Protein AF-A0AAV9CDK1-F1 (afdb_monomer_lite)

Radius of gyration: 57.28 Å; chains: 1; bounding box: 111×28×156 Å

Organism: Acorus calamus (NCBI:txid4465)

Foldseek 3Di:
DDDPCPVVPPDDDDDDDDPPDDPDDPPCPPPCPCVVVVVVVVVVVVVVVVVVVVVVVVVVVVVVVVVVVVVVVVVVVVVVVVVVVVVVVVVVVVVVVVVVVVVVVVVVVVVVLVVLQPEDEDAPVCQVVVCVVPVDQDVNRDHDHDYCVVDPPNDCVVDVVVVVVPPVVVVCVVVVVVVVVVVVVVVVVVD

pLDDT: mean 72.44, std 18.75, range [37.66, 97.88]

InterPro domains:
  IPR029993 Plant galacturonosyltransferase GAUT [PTHR32116] (120-185)

Sequence (191 aa):
MEDPLRFLLSVPPLTMSDPLLRPCSLLAVRSDSNRPRLYLIHRQINDHINLTTSYPSFAHRLKLNHSKHVKEWIRIRKQLVSEAKESFDNQLKIQKLKDTIFFVNEQLTKAKRSSAFSSLIADKINLGAMQVMFRKDYNGVHIEVMAVEDYTFLNSSYVPVLRQLKSAKLLEFYFQNKMENATKDTMHMVS

Structure (mmCIF, N/CA/C/O backbone):
data_AF-A0AAV9CDK1-F1
#
_entry.id   AF-A0AAV9CDK1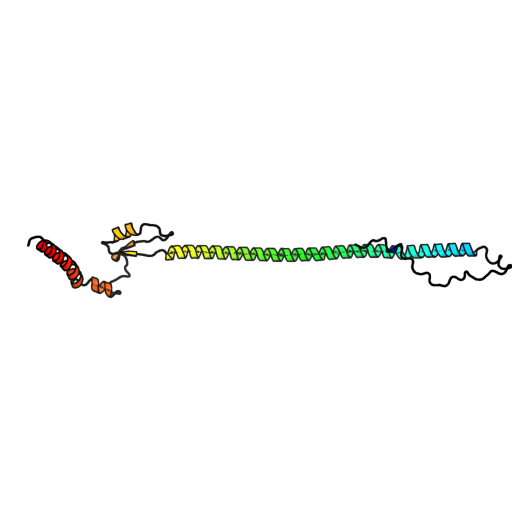-F1
#
loop_
_atom_site.group_PDB
_atom_site.id
_atom_site.type_symbol
_atom_site.label_atom_id
_atom_site.label_alt_id
_atom_site.label_comp_id
_atom_site.label_asym_id
_atom_site.label_entity_id
_atom_site.label_seq_id
_atom_site.pdbx_PDB_ins_code
_atom_site.Cartn_x
_atom_site.Cartn_y
_atom_site.Cartn_z
_atom_site.occupancy
_atom_site.B_iso_or_equiv
_atom_site.auth_seq_id
_atom_site.auth_comp_id
_atom_site.auth_asym_id
_atom_site.auth_atom_id
_atom_site.pdbx_PDB_model_num
ATOM 1 N N . MET A 1 1 ? 31.835 4.170 -14.363 1.00 42.56 1 MET A N 1
ATOM 2 C CA . MET A 1 1 ? 31.489 5.063 -15.491 1.00 42.56 1 MET A CA 1
ATOM 3 C C . MET A 1 1 ? 32.721 5.009 -16.365 1.00 42.56 1 MET A C 1
ATOM 5 O O . MET A 1 1 ? 33.684 5.695 -16.076 1.00 42.56 1 MET A O 1
ATOM 9 N N . GLU A 1 2 ? 32.770 4.033 -17.268 1.00 37.66 2 GLU A N 1
ATOM 10 C CA . GLU A 1 2 ? 34.008 3.701 -17.980 1.00 37.66 2 GLU A CA 1
ATOM 11 C C . GLU A 1 2 ? 34.165 4.602 -19.204 1.00 37.66 2 GLU A C 1
ATOM 13 O O . GLU A 1 2 ? 33.230 4.738 -20.000 1.00 37.66 2 GLU A O 1
ATOM 18 N N . ASP A 1 3 ? 35.339 5.220 -19.325 1.00 47.22 3 ASP A N 1
ATOM 19 C CA . ASP A 1 3 ? 35.680 6.168 -20.379 1.00 47.22 3 ASP A CA 1
ATOM 20 C C . ASP A 1 3 ? 35.528 5.548 -21.782 1.00 47.22 3 ASP A C 1
ATOM 22 O O . ASP A 1 3 ? 36.192 4.555 -22.102 1.00 47.22 3 ASP A O 1
ATOM 26 N N . PRO A 1 4 ? 34.738 6.158 -22.686 1.00 54.22 4 PRO A N 1
ATOM 27 C CA . PRO A 1 4 ? 34.549 5.659 -24.050 1.00 54.22 4 PRO A CA 1
ATOM 28 C C . PRO A 1 4 ? 35.803 5.794 -24.934 1.00 54.22 4 PRO A C 1
ATOM 30 O O . PRO A 1 4 ? 35.816 5.288 -26.055 1.00 54.22 4 PRO A O 1
ATOM 33 N N . LEU A 1 5 ? 36.860 6.451 -24.443 1.00 50.62 5 LEU A N 1
ATOM 34 C CA . LEU A 1 5 ? 38.085 6.741 -25.193 1.00 50.62 5 LEU A CA 1
ATOM 35 C C . LEU A 1 5 ? 39.230 5.746 -24.947 1.00 50.62 5 LEU A C 1
ATOM 37 O O . LEU A 1 5 ? 40.212 5.767 -25.687 1.00 50.62 5 LEU A O 1
ATOM 41 N N . ARG A 1 6 ? 39.117 4.818 -23.983 1.00 48.03 6 ARG A N 1
ATOM 42 C CA . ARG A 1 6 ? 40.191 3.835 -23.723 1.00 48.03 6 ARG A CA 1
ATOM 43 C C . ARG A 1 6 ? 40.354 2.763 -24.805 1.00 48.0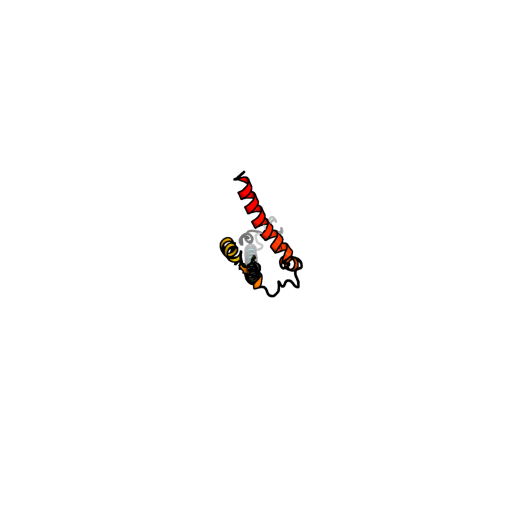3 6 ARG A C 1
ATOM 45 O O . ARG A 1 6 ? 41.423 2.167 -24.900 1.00 48.03 6 ARG A O 1
ATOM 52 N N . PHE A 1 7 ? 39.349 2.546 -25.652 1.00 47.94 7 PHE A N 1
ATOM 53 C CA . PHE A 1 7 ? 39.433 1.576 -26.753 1.00 47.94 7 PHE A CA 1
ATOM 54 C C . PHE A 1 7 ? 40.122 2.116 -28.012 1.00 47.94 7 PHE A C 1
ATOM 56 O O . PHE A 1 7 ? 40.431 1.333 -28.903 1.00 47.94 7 PHE A O 1
ATOM 63 N N . LEU A 1 8 ? 40.405 3.420 -28.086 1.00 44.69 8 LEU A N 1
ATOM 64 C CA . LEU A 1 8 ? 41.100 4.020 -29.232 1.00 44.69 8 LEU A CA 1
ATOM 65 C C . LEU A 1 8 ? 42.635 3.974 -29.117 1.00 44.69 8 LEU A C 1
ATOM 67 O O . LEU A 1 8 ? 43.317 4.380 -30.050 1.00 44.69 8 LEU A O 1
ATOM 71 N N . LEU A 1 9 ? 43.186 3.467 -28.006 1.00 45.38 9 LEU A N 1
ATOM 72 C CA . LEU A 1 9 ? 44.638 3.386 -27.772 1.00 45.38 9 LEU A CA 1
ATOM 73 C C . LEU A 1 9 ? 45.154 1.969 -27.473 1.00 45.38 9 LEU A C 1
ATOM 75 O O . LEU A 1 9 ? 46.346 1.794 -27.232 1.00 45.38 9 LEU A O 1
ATOM 79 N N . SER A 1 10 ? 44.301 0.939 -27.516 1.00 42.31 10 SER A N 1
ATOM 80 C CA . SER A 1 10 ? 44.775 -0.448 -27.455 1.00 42.31 10 SER A CA 1
ATOM 81 C C . SER A 1 10 ? 45.179 -0.895 -28.857 1.00 42.31 10 SER A C 1
ATOM 83 O O . SER A 1 10 ? 44.382 -1.434 -29.618 1.00 42.31 10 SER A O 1
ATOM 85 N N . VAL A 1 11 ? 46.430 -0.606 -29.205 1.00 47.69 11 VAL A N 1
ATOM 86 C CA . VAL A 1 11 ? 47.113 -1.197 -30.357 1.00 47.69 11 VAL A CA 1
ATOM 87 C C . VAL A 1 11 ? 47.223 -2.709 -30.093 1.00 47.69 11 VAL A C 1
ATOM 89 O O . VAL A 1 11 ? 47.872 -3.089 -29.115 1.00 47.69 11 VAL A O 1
ATOM 92 N N . PRO A 1 12 ? 46.587 -3.589 -30.891 1.00 52.03 12 PRO A N 1
ATOM 93 C CA . PRO A 1 12 ? 46.807 -5.024 -30.772 1.00 52.03 12 PRO A CA 1
ATOM 94 C C . PRO A 1 12 ? 48.226 -5.373 -31.259 1.00 52.03 12 PRO A C 1
ATOM 96 O O . PRO A 1 12 ? 48.744 -4.700 -32.154 1.00 52.03 12 PRO A O 1
ATOM 99 N N . PRO A 1 13 ? 48.878 -6.397 -30.678 1.00 41.31 13 PRO A N 1
ATOM 100 C CA . PRO A 1 13 ? 50.278 -6.695 -30.946 1.00 41.31 13 PRO A CA 1
ATOM 101 C C . PRO A 1 13 ? 50.454 -7.106 -32.408 1.00 41.31 13 PRO A C 1
ATOM 103 O O . PRO A 1 13 ? 49.738 -7.973 -32.911 1.00 41.31 13 PRO A O 1
ATOM 106 N N . LEU A 1 14 ? 51.423 -6.475 -33.073 1.00 40.94 14 LEU A N 1
ATOM 107 C CA . LEU A 1 14 ? 51.906 -6.861 -34.393 1.00 40.94 14 LEU A CA 1
ATOM 108 C C . LEU A 1 14 ? 52.381 -8.316 -34.308 1.00 40.94 14 LEU A C 1
ATOM 110 O O . LEU A 1 14 ? 53.454 -8.606 -33.779 1.00 40.94 14 LEU A O 1
ATOM 114 N N . THR A 1 15 ? 51.546 -9.246 -34.766 1.00 39.19 15 THR A N 1
ATOM 115 C CA . THR A 1 15 ? 51.961 -10.633 -34.939 1.00 39.19 15 THR A CA 1
ATOM 116 C C . THR A 1 15 ? 52.970 -10.661 -36.077 1.00 39.19 15 THR A C 1
ATOM 118 O O . THR A 1 15 ? 52.712 -10.204 -37.188 1.00 39.19 15 THR A O 1
ATOM 121 N N . MET A 1 16 ? 54.170 -11.115 -35.720 1.00 43.22 16 MET A N 1
ATOM 122 C CA . MET A 1 16 ? 55.349 -11.194 -36.564 1.00 43.22 16 MET A CA 1
ATOM 123 C C . MET A 1 16 ? 55.071 -11.952 -37.862 1.00 43.22 16 MET A C 1
ATOM 125 O O . MET A 1 16 ? 55.051 -13.180 -37.877 1.00 43.22 16 MET A O 1
ATOM 129 N N . SER A 1 17 ? 54.985 -11.225 -38.966 1.00 45.12 17 SER A N 1
ATOM 130 C CA . SER A 1 17 ? 55.448 -11.710 -40.265 1.00 45.12 17 SER A CA 1
ATOM 131 C C . SER A 1 17 ? 55.636 -10.524 -41.206 1.00 45.12 17 SER A C 1
ATOM 133 O O . SER A 1 17 ? 54.944 -10.409 -42.213 1.00 45.12 17 SER A O 1
ATOM 135 N N . ASP A 1 18 ? 56.556 -9.620 -40.867 1.00 38.06 18 ASP A N 1
ATOM 136 C CA . ASP A 1 18 ? 57.041 -8.601 -41.798 1.00 38.06 18 ASP A CA 1
ATOM 137 C C . ASP A 1 18 ? 58.151 -9.213 -42.675 1.00 38.06 18 ASP A C 1
ATOM 139 O O . ASP A 1 18 ? 59.226 -9.535 -42.165 1.00 38.06 18 ASP A O 1
ATOM 143 N N . PRO A 1 19 ? 57.963 -9.377 -44.000 1.00 48.34 19 PRO A N 1
ATOM 144 C CA . PRO A 1 19 ? 58.994 -9.900 -44.898 1.00 48.34 19 PRO A CA 1
ATOM 145 C C . PRO A 1 19 ? 59.998 -8.817 -45.337 1.00 48.34 19 PRO A C 1
ATOM 147 O O . PRO A 1 19 ? 60.501 -8.849 -46.460 1.00 48.34 19 PRO A O 1
ATOM 150 N N . LEU A 1 20 ? 60.299 -7.839 -44.477 1.00 46.06 20 LEU A N 1
ATOM 151 C CA . LEU A 1 20 ? 61.109 -6.662 -44.816 1.00 46.06 20 LEU A CA 1
ATOM 152 C C . LEU A 1 20 ? 62.466 -6.625 -44.102 1.00 46.06 20 LEU A C 1
ATOM 154 O O . LEU A 1 20 ? 62.898 -5.586 -43.616 1.00 46.06 20 LEU A O 1
ATOM 158 N N . LEU A 1 21 ? 63.179 -7.753 -44.094 1.00 51.38 21 LEU A N 1
ATOM 159 C CA . LEU A 1 21 ? 64.620 -7.773 -43.818 1.00 51.38 21 LEU A CA 1
ATOM 160 C C . LEU A 1 21 ? 65.305 -8.910 -44.591 1.00 51.38 21 LEU A C 1
ATOM 162 O O . LEU A 1 21 ? 65.801 -9.885 -44.034 1.00 51.38 21 LEU A O 1
ATOM 166 N N . ARG A 1 22 ? 65.329 -8.790 -45.922 1.00 52.03 22 ARG A N 1
ATOM 167 C CA . ARG A 1 22 ? 66.353 -9.444 -46.749 1.00 52.03 22 ARG A CA 1
ATOM 168 C C . ARG A 1 22 ? 67.254 -8.359 -47.343 1.00 52.03 22 ARG A C 1
ATOM 170 O O . ARG A 1 22 ? 66.714 -7.425 -47.934 1.00 52.03 22 ARG A O 1
ATOM 177 N N . PRO A 1 23 ? 68.589 -8.454 -47.211 1.00 48.44 23 PRO A N 1
ATOM 178 C CA . PRO A 1 23 ? 69.504 -7.534 -47.880 1.00 48.44 23 PRO A CA 1
ATOM 179 C C . PRO A 1 23 ? 69.316 -7.637 -49.401 1.00 48.44 23 PRO A C 1
ATOM 181 O O . PRO A 1 23 ? 69.447 -8.722 -49.969 1.00 48.44 23 PRO A O 1
ATOM 184 N N . CYS A 1 24 ? 68.967 -6.529 -50.060 1.00 48.16 24 CYS A N 1
ATOM 185 C CA . CYS A 1 24 ? 68.796 -6.482 -51.511 1.00 48.16 24 CYS A CA 1
ATOM 186 C C . CYS A 1 24 ? 70.146 -6.674 -52.214 1.00 48.16 24 CYS A C 1
ATOM 188 O O . CYS A 1 24 ? 71.078 -5.898 -52.007 1.00 48.16 24 CYS A O 1
ATOM 190 N N . SER A 1 25 ? 70.241 -7.669 -53.096 1.00 48.47 25 SER A N 1
ATOM 191 C CA . SER A 1 25 ? 71.293 -7.721 -54.108 1.00 48.47 25 SER A CA 1
ATOM 192 C C . SER A 1 25 ? 71.158 -6.525 -55.066 1.00 48.47 25 SER A C 1
ATOM 194 O O . SER A 1 25 ? 70.053 -6.105 -55.412 1.00 48.47 25 SER A O 1
ATOM 196 N N . LEU A 1 26 ? 72.295 -5.980 -55.511 1.00 48.59 26 LEU A N 1
ATOM 197 C CA . LEU A 1 26 ? 72.437 -4.757 -56.324 1.00 48.59 26 LEU A CA 1
ATOM 198 C C . LEU A 1 26 ? 71.618 -4.745 -57.643 1.00 48.59 26 LEU A C 1
ATOM 200 O O . LEU A 1 26 ? 71.428 -3.692 -58.242 1.00 48.59 26 LEU A O 1
ATOM 204 N N . LEU A 1 27 ? 71.099 -5.894 -58.096 1.00 49.72 27 LEU A N 1
ATOM 205 C CA . LEU A 1 27 ? 70.279 -6.032 -59.311 1.00 49.72 27 LEU A CA 1
ATOM 206 C C . LEU A 1 27 ? 68.757 -6.067 -59.058 1.00 49.72 27 LEU A C 1
ATOM 208 O O . LEU A 1 27 ? 67.984 -6.062 -60.013 1.00 49.72 27 LEU A O 1
ATOM 212 N N . ALA A 1 28 ? 68.295 -6.059 -57.803 1.00 52.72 28 ALA A N 1
ATOM 213 C CA . ALA A 1 28 ? 66.864 -6.124 -57.473 1.00 52.72 28 ALA A CA 1
ATOM 214 C C . ALA A 1 28 ? 66.150 -4.755 -57.474 1.00 52.72 28 ALA A C 1
ATOM 216 O O . ALA A 1 28 ? 64.932 -4.689 -57.330 1.00 52.72 28 ALA A O 1
ATOM 217 N N . VAL A 1 29 ? 66.879 -3.651 -57.687 1.00 50.66 29 VAL A N 1
ATOM 218 C CA . VAL A 1 29 ? 66.355 -2.264 -57.645 1.00 50.66 29 VAL A CA 1
ATOM 219 C C . VAL A 1 29 ? 65.305 -1.981 -58.736 1.00 50.66 29 VAL A C 1
ATOM 221 O O . VAL A 1 29 ? 64.653 -0.939 -58.725 1.00 50.66 29 VAL A O 1
ATOM 224 N N . ARG A 1 30 ? 65.082 -2.921 -59.663 1.00 51.03 30 ARG A N 1
ATOM 225 C CA . ARG A 1 30 ? 64.098 -2.779 -60.742 1.00 51.03 30 ARG A CA 1
ATOM 226 C C . ARG A 1 30 ? 62.817 -3.603 -60.581 1.00 51.03 30 ARG A C 1
ATOM 228 O O . ARG A 1 30 ? 61.893 -3.381 -61.360 1.00 51.03 30 ARG A O 1
ATOM 235 N N . SER A 1 31 ? 62.704 -4.496 -59.595 1.00 58.84 31 SER A N 1
ATOM 236 C CA . SER A 1 31 ? 61.436 -5.200 -59.360 1.00 58.84 31 SER A CA 1
ATOM 237 C C . SER A 1 31 ? 60.508 -4.348 -58.498 1.00 58.84 31 SER A C 1
ATOM 239 O O . SER A 1 31 ? 60.595 -4.325 -57.271 1.00 58.84 31 SER A O 1
ATOM 241 N N . ASP A 1 32 ? 59.600 -3.686 -59.210 1.00 60.12 32 ASP A N 1
ATOM 242 C CA . ASP A 1 32 ? 58.332 -3.137 -58.741 1.00 60.12 32 ASP A CA 1
ATOM 243 C C . ASP A 1 32 ? 58.399 -1.744 -58.105 1.00 60.12 32 ASP A C 1
ATOM 245 O O . ASP A 1 32 ? 58.110 -1.545 -56.925 1.00 60.12 32 ASP A O 1
ATOM 249 N N . SER A 1 33 ? 58.599 -0.735 -58.961 1.00 61.69 33 SER A N 1
ATOM 250 C CA . SER A 1 33 ? 58.290 0.682 -58.676 1.00 61.69 33 SER A CA 1
ATOM 251 C C . SER A 1 33 ? 56.878 0.896 -58.074 1.00 61.69 33 SER A C 1
ATOM 253 O O . SER A 1 33 ? 56.622 1.908 -57.423 1.00 61.69 33 SER A O 1
ATOM 255 N N . ASN A 1 34 ? 55.977 -0.086 -58.211 1.00 74.81 34 ASN A N 1
ATOM 256 C CA . ASN A 1 34 ? 54.602 -0.054 -57.716 1.00 74.81 34 ASN A CA 1
ATOM 257 C C . ASN A 1 34 ? 54.370 -0.715 -56.339 1.00 74.81 34 ASN A C 1
ATOM 259 O O . ASN A 1 34 ? 53.287 -0.537 -55.782 1.00 74.81 34 ASN A O 1
ATOM 263 N N . ARG A 1 35 ? 55.336 -1.429 -55.738 1.00 77.94 35 ARG A N 1
ATOM 264 C CA . ARG A 1 35 ? 55.181 -2.036 -54.392 1.00 77.94 35 ARG A CA 1
ATOM 265 C C . ARG A 1 35 ? 54.784 -1.057 -53.277 1.00 77.94 35 ARG A C 1
ATOM 267 O O . ARG A 1 35 ? 53.829 -1.364 -52.563 1.00 77.94 35 ARG A O 1
ATOM 274 N N . PRO A 1 36 ? 55.433 0.115 -53.111 1.00 83.25 36 PRO A N 1
ATOM 275 C CA . PRO A 1 36 ? 55.028 1.067 -52.073 1.00 83.25 36 PRO A CA 1
ATOM 276 C C . PRO A 1 36 ? 53.615 1.614 -52.314 1.00 83.25 36 PRO A C 1
ATOM 278 O O . PRO A 1 36 ? 52.877 1.859 -51.364 1.00 83.25 36 PRO A O 1
ATOM 281 N N . ARG A 1 37 ? 53.196 1.738 -53.581 1.00 84.44 37 ARG A N 1
ATOM 282 C CA . ARG A 1 37 ? 51.827 2.133 -53.935 1.00 84.44 37 ARG A CA 1
ATOM 283 C C . ARG A 1 37 ? 50.805 1.054 -53.578 1.00 84.44 37 ARG A C 1
ATOM 285 O O . ARG A 1 37 ? 49.779 1.379 -52.994 1.00 84.44 37 ARG A O 1
ATOM 292 N N . LEU A 1 38 ? 51.099 -0.216 -53.856 1.00 85.56 38 LEU A N 1
ATOM 293 C CA . LEU A 1 38 ? 50.242 -1.341 -53.462 1.00 85.56 38 LEU A CA 1
ATOM 294 C C . LEU A 1 38 ? 50.107 -1.464 -51.941 1.00 85.56 38 LEU A C 1
ATOM 296 O O . LEU A 1 38 ? 49.010 -1.709 -51.447 1.00 85.56 38 LEU A O 1
ATOM 300 N N . TYR A 1 39 ? 51.192 -1.237 -51.197 1.00 87.69 39 TYR A N 1
ATOM 301 C CA . TYR A 1 39 ? 51.157 -1.216 -49.735 1.00 87.69 39 TYR A CA 1
ATOM 302 C C . TYR A 1 39 ? 50.214 -0.132 -49.197 1.00 87.69 39 TYR A C 1
ATOM 304 O O . TYR A 1 39 ? 49.393 -0.404 -48.323 1.00 87.69 39 TYR A O 1
ATOM 312 N N . LEU A 1 40 ? 50.286 1.082 -49.751 1.00 91.25 40 LEU A N 1
ATOM 313 C CA . LEU A 1 40 ? 49.398 2.182 -49.366 1.00 91.25 40 LEU A CA 1
ATOM 314 C C . LEU A 1 40 ? 47.931 1.871 -49.678 1.00 91.25 40 LEU A C 1
ATOM 316 O O . LEU A 1 40 ? 47.070 2.130 -48.843 1.00 91.25 40 LEU A O 1
ATOM 320 N N . ILE A 1 41 ? 47.654 1.258 -50.832 1.00 90.94 41 ILE A N 1
ATOM 321 C CA . ILE A 1 41 ? 46.302 0.838 -51.219 1.00 90.94 41 ILE A CA 1
ATOM 322 C C . ILE A 1 41 ? 45.770 -0.223 -50.253 1.00 90.94 41 ILE A C 1
ATOM 324 O O . ILE A 1 41 ? 44.664 -0.085 -49.741 1.00 90.94 41 ILE A O 1
ATOM 328 N N . HIS A 1 42 ? 46.558 -1.256 -49.955 1.00 90.94 42 HIS A N 1
ATOM 329 C CA . HIS A 1 42 ? 46.158 -2.307 -49.021 1.00 90.94 42 HIS A CA 1
ATOM 330 C C . HIS A 1 42 ? 45.918 -1.756 -47.607 1.00 90.94 42 HIS A C 1
ATOM 332 O O . HIS A 1 42 ? 44.938 -2.115 -46.958 1.00 90.94 42 HIS A O 1
ATOM 338 N N . ARG A 1 43 ? 46.775 -0.840 -47.140 1.00 92.81 43 ARG A N 1
ATOM 339 C CA . ARG A 1 43 ? 46.601 -0.152 -45.856 1.00 92.81 43 ARG A CA 1
ATOM 340 C C . ARG A 1 43 ? 45.311 0.663 -45.827 1.00 92.81 43 ARG A C 1
ATOM 342 O O . ARG A 1 43 ? 44.520 0.502 -44.908 1.00 92.81 43 ARG A O 1
ATOM 349 N N . GLN A 1 44 ? 45.073 1.465 -46.860 1.00 95.31 44 GLN A N 1
ATOM 350 C CA . GLN A 1 44 ? 43.861 2.265 -46.983 1.00 95.31 44 GLN A CA 1
ATOM 351 C C . GLN A 1 44 ? 42.604 1.381 -47.019 1.00 95.31 44 GLN A C 1
ATOM 353 O O . GLN A 1 44 ? 41.622 1.680 -46.346 1.00 95.31 44 GLN A O 1
ATOM 358 N N . ILE A 1 45 ? 42.641 0.260 -47.744 1.00 94.56 45 ILE A N 1
ATOM 359 C CA . ILE A 1 45 ? 41.555 -0.728 -47.769 1.00 94.56 45 ILE A CA 1
ATOM 360 C C . ILE A 1 45 ? 41.312 -1.300 -46.371 1.00 94.56 45 ILE A C 1
ATOM 362 O O . ILE A 1 45 ? 40.167 -1.331 -45.932 1.00 94.56 45 ILE A O 1
ATOM 366 N N . ASN A 1 46 ? 42.360 -1.693 -45.646 1.00 93.69 46 ASN A N 1
ATOM 367 C CA . ASN A 1 46 ? 42.216 -2.195 -44.280 1.00 93.69 46 ASN A CA 1
ATOM 368 C C . ASN A 1 46 ? 41.655 -1.138 -43.323 1.00 93.69 46 ASN A C 1
ATOM 370 O O . ASN A 1 46 ? 40.777 -1.453 -42.525 1.00 93.69 46 ASN A O 1
ATOM 374 N N . ASP A 1 47 ? 42.091 0.116 -43.427 1.00 92.62 47 ASP A N 1
ATOM 375 C CA . ASP A 1 47 ? 41.560 1.212 -42.613 1.00 92.62 47 ASP A CA 1
ATOM 376 C C . ASP A 1 47 ? 40.063 1.436 -42.899 1.00 92.62 47 ASP A C 1
ATOM 378 O O . ASP A 1 47 ? 39.260 1.581 -41.970 1.00 92.62 47 ASP A O 1
ATOM 382 N N . HIS A 1 48 ? 39.654 1.369 -44.171 1.00 93.31 48 HIS A N 1
ATOM 383 C CA . HIS A 1 48 ? 38.243 1.425 -44.556 1.00 93.31 48 HIS A CA 1
ATOM 384 C C . HIS A 1 48 ? 37.455 0.204 -44.061 1.00 93.31 48 HIS A C 1
ATOM 386 O O . HIS A 1 48 ? 36.378 0.382 -43.500 1.00 93.31 48 HIS A O 1
ATOM 392 N N . ILE A 1 49 ? 37.991 -1.016 -44.181 1.00 92.56 49 ILE A N 1
ATOM 393 C CA . ILE A 1 49 ? 37.370 -2.246 -43.660 1.00 92.56 49 ILE A CA 1
ATOM 394 C C . ILE A 1 49 ? 37.160 -2.141 -42.146 1.00 92.56 49 ILE A C 1
ATOM 396 O O . ILE A 1 49 ? 36.080 -2.464 -41.646 1.00 92.56 49 ILE A O 1
ATOM 400 N N . ASN A 1 50 ? 38.152 -1.637 -41.413 1.00 91.50 50 ASN A N 1
ATOM 401 C CA . ASN A 1 50 ? 38.080 -1.448 -39.967 1.00 91.50 50 ASN A CA 1
ATOM 402 C C . ASN A 1 50 ? 37.000 -0.434 -39.577 1.00 91.50 50 ASN A C 1
ATOM 404 O O . ASN A 1 50 ? 36.205 -0.695 -38.667 1.00 91.50 50 ASN A O 1
ATOM 408 N N . LEU A 1 51 ? 36.925 0.697 -40.284 1.00 92.06 51 LEU A N 1
ATOM 409 C CA . LEU A 1 51 ? 35.900 1.714 -40.058 1.00 92.06 51 LEU A CA 1
ATOM 410 C C . LEU A 1 51 ? 34.494 1.186 -40.387 1.00 92.06 51 LEU A C 1
ATOM 412 O O . LEU A 1 51 ? 33.577 1.316 -39.570 1.00 92.06 51 LEU A O 1
ATOM 416 N N . THR A 1 52 ? 34.337 0.532 -41.540 1.00 91.38 52 THR A N 1
ATOM 417 C CA . THR A 1 52 ? 33.078 -0.074 -41.996 1.00 91.38 52 THR A CA 1
ATOM 418 C C . THR A 1 52 ? 32.604 -1.182 -41.057 1.00 91.38 52 THR A C 1
ATOM 420 O O . THR A 1 52 ? 31.409 -1.289 -40.803 1.00 91.38 52 THR A O 1
ATOM 423 N N . THR A 1 53 ? 33.514 -1.967 -40.479 1.00 90.81 53 THR A N 1
ATOM 424 C CA . THR A 1 53 ? 33.178 -3.026 -39.509 1.00 90.81 53 THR A CA 1
ATOM 425 C C . THR A 1 53 ? 32.834 -2.453 -38.124 1.00 90.81 53 THR A C 1
ATOM 427 O O . THR A 1 53 ? 31.944 -2.947 -37.422 1.00 90.81 53 THR A O 1
ATOM 430 N N . SER A 1 54 ? 33.499 -1.367 -37.719 1.00 91.19 54 SER A N 1
ATOM 431 C CA . SER A 1 54 ? 33.330 -0.759 -36.392 1.00 91.19 54 SER A CA 1
ATOM 432 C C . SER A 1 54 ? 32.043 0.057 -36.248 1.00 91.19 54 SER A C 1
ATOM 434 O O . SER A 1 54 ? 31.424 0.045 -35.179 1.00 91.19 54 SER A O 1
ATOM 436 N N . TYR A 1 55 ? 31.607 0.748 -37.304 1.00 92.38 55 TYR A N 1
ATOM 437 C CA . TYR A 1 55 ? 30.445 1.641 -37.250 1.00 92.38 55 TYR A CA 1
ATOM 438 C C . TYR A 1 55 ? 29.116 0.926 -36.908 1.00 92.38 55 TYR A C 1
ATOM 440 O O . TYR A 1 55 ? 28.452 1.346 -35.951 1.00 92.38 55 TYR A O 1
ATOM 448 N N . PRO A 1 56 ? 28.734 -0.191 -37.568 1.00 92.31 56 PRO A N 1
ATOM 449 C CA . PRO A 1 56 ? 27.534 -0.950 -37.208 1.00 92.31 56 PRO A CA 1
ATOM 450 C C . PRO A 1 56 ? 27.574 -1.457 -35.762 1.00 92.31 56 PRO A C 1
ATOM 452 O O . PRO A 1 56 ? 26.572 -1.396 -35.045 1.00 92.31 56 PRO A O 1
ATOM 455 N N . SER A 1 57 ? 28.754 -1.887 -35.305 1.00 87.75 57 SER A N 1
ATOM 456 C CA . SER A 1 57 ? 28.978 -2.347 -33.933 1.00 87.75 57 SER A CA 1
ATOM 457 C C . SER A 1 57 ? 28.735 -1.231 -32.910 1.00 87.75 57 SER A C 1
ATOM 459 O O . SER A 1 57 ? 28.093 -1.461 -31.883 1.00 87.75 57 SER A O 1
ATOM 461 N N . PHE A 1 58 ? 29.193 -0.005 -33.186 1.00 92.44 58 PHE A N 1
ATOM 462 C CA . PHE A 1 58 ? 28.945 1.155 -32.324 1.00 92.44 58 PHE A CA 1
ATOM 463 C C . PHE A 1 58 ? 27.457 1.523 -32.265 1.00 92.44 58 PHE A C 1
ATOM 465 O O . PHE A 1 58 ? 26.901 1.659 -31.172 1.00 92.44 58 PHE A O 1
ATOM 472 N N . ALA A 1 59 ? 26.789 1.607 -33.420 1.00 92.31 59 ALA A N 1
ATOM 473 C CA . ALA A 1 59 ? 25.363 1.918 -33.491 1.00 92.31 59 ALA A CA 1
ATOM 474 C C . ALA A 1 59 ? 24.507 0.879 -32.744 1.00 92.31 59 ALA A C 1
ATOM 476 O O . ALA A 1 59 ? 23.587 1.235 -32.003 1.00 92.31 59 ALA A O 1
ATOM 477 N N . HIS A 1 60 ? 24.837 -0.409 -32.884 1.00 90.69 60 HIS A N 1
ATOM 478 C CA . HIS A 1 60 ? 24.163 -1.488 -32.166 1.00 90.69 60 HIS A CA 1
ATOM 479 C C . HIS A 1 60 ? 24.367 -1.391 -30.645 1.00 90.69 60 HIS A C 1
ATOM 481 O O . HIS A 1 60 ? 23.394 -1.470 -29.893 1.00 90.69 60 HIS A O 1
ATOM 487 N N . ARG A 1 61 ? 25.603 -1.150 -30.173 1.00 93.25 61 ARG A N 1
ATOM 488 C CA . ARG A 1 61 ? 25.891 -0.955 -28.737 1.00 93.25 61 ARG A CA 1
ATOM 489 C C . ARG A 1 61 ? 25.103 0.212 -28.150 1.00 93.25 61 ARG A C 1
ATOM 491 O O . ARG A 1 61 ? 24.533 0.075 -27.069 1.00 93.25 61 ARG A O 1
ATOM 498 N N . LEU A 1 62 ? 25.029 1.332 -28.869 1.00 94.62 62 LEU A N 1
ATOM 499 C CA . LEU A 1 62 ? 24.263 2.496 -28.436 1.00 94.62 62 LEU A CA 1
ATOM 500 C C . LEU A 1 62 ? 22.775 2.156 -28.289 1.00 94.62 62 LEU A C 1
ATOM 502 O O . LEU A 1 62 ? 22.194 2.427 -27.238 1.00 94.62 62 LEU A O 1
ATOM 506 N N . LYS A 1 63 ? 22.168 1.497 -29.285 1.00 94.75 63 LYS A N 1
ATOM 507 C CA . LYS A 1 63 ? 20.767 1.042 -29.208 1.00 94.75 63 LYS A CA 1
ATOM 508 C C . LYS A 1 63 ? 20.531 0.088 -28.035 1.00 94.75 63 LYS A C 1
ATOM 510 O O . LYS A 1 63 ? 19.549 0.236 -27.308 1.00 94.75 63 LYS A O 1
ATOM 515 N N . LEU A 1 64 ? 21.442 -0.860 -27.819 1.00 94.94 64 LEU A N 1
ATOM 516 C CA . LEU A 1 64 ? 21.338 -1.829 -26.731 1.00 94.94 64 LEU A CA 1
ATOM 517 C C . LEU A 1 64 ? 21.405 -1.151 -25.358 1.00 94.94 64 LEU A C 1
ATOM 519 O O . LEU A 1 64 ? 20.608 -1.478 -24.480 1.00 94.94 64 LEU A O 1
ATOM 523 N N . ASN A 1 65 ? 22.316 -0.193 -25.175 1.00 93.12 65 ASN A N 1
ATOM 524 C CA . ASN A 1 65 ? 22.442 0.556 -23.926 1.00 93.12 65 ASN A CA 1
ATOM 525 C C . ASN A 1 65 ? 21.164 1.341 -23.620 1.00 93.12 65 ASN A C 1
ATOM 527 O O . ASN A 1 65 ? 20.625 1.214 -22.523 1.00 93.12 65 ASN A O 1
ATOM 531 N N . HIS A 1 66 ? 20.614 2.063 -24.601 1.00 95.81 66 HIS A N 1
ATOM 532 C CA . HIS A 1 66 ? 19.336 2.761 -24.431 1.00 95.81 66 HIS A CA 1
ATOM 533 C C . HIS A 1 66 ? 18.204 1.793 -24.067 1.00 95.81 66 HIS A C 1
ATOM 535 O O . HIS A 1 66 ? 17.449 2.053 -23.132 1.00 95.81 66 HIS A O 1
ATOM 541 N N . SER A 1 67 ? 18.125 0.638 -24.735 1.00 95.81 67 SER A N 1
ATOM 542 C CA . SER A 1 67 ? 17.133 -0.389 -24.402 1.00 95.81 67 SER A CA 1
ATOM 543 C C . SER A 1 67 ? 17.286 -0.906 -22.966 1.00 95.81 67 SER A C 1
ATOM 545 O O . SER A 1 67 ? 16.286 -1.053 -22.262 1.00 95.81 67 SER A O 1
ATOM 547 N N . LYS A 1 68 ? 18.519 -1.142 -22.498 1.00 96.69 68 LYS A N 1
ATOM 548 C CA . LYS A 1 68 ? 18.795 -1.561 -21.114 1.00 96.69 68 LYS A CA 1
ATOM 549 C C . LYS A 1 68 ? 18.369 -0.501 -20.105 1.00 96.69 68 LYS A C 1
ATOM 551 O O . LYS A 1 68 ? 17.670 -0.842 -19.156 1.00 96.69 68 LYS A O 1
ATOM 556 N N . HIS A 1 69 ? 18.729 0.763 -20.334 1.00 95.19 69 HIS A N 1
ATOM 557 C CA . HIS A 1 69 ? 18.303 1.864 -19.472 1.00 95.19 69 HIS A CA 1
ATOM 558 C C . HIS A 1 69 ? 16.779 1.920 -19.379 1.00 95.19 69 HIS A C 1
ATOM 560 O O . HIS A 1 69 ? 16.245 1.922 -18.277 1.00 95.19 69 HIS A O 1
ATOM 566 N N . VAL A 1 70 ? 16.067 1.883 -20.509 1.00 96.50 70 VAL A N 1
ATOM 567 C CA . VAL A 1 70 ? 14.594 1.901 -20.520 1.00 96.50 70 VAL A CA 1
ATOM 568 C C . VAL A 1 70 ? 14.008 0.724 -19.733 1.00 96.50 70 VAL A C 1
ATOM 570 O O . VAL A 1 70 ? 13.099 0.921 -18.930 1.00 96.50 70 VAL A O 1
ATOM 573 N N . LYS A 1 71 ? 14.538 -0.493 -19.908 1.00 97.06 71 LYS A N 1
ATOM 574 C CA . LYS A 1 71 ? 14.080 -1.670 -19.153 1.00 97.06 71 LYS A CA 1
ATOM 575 C C . LYS A 1 71 ? 14.314 -1.524 -17.650 1.00 97.06 71 LYS A C 1
ATOM 577 O O . LYS A 1 71 ? 13.414 -1.848 -16.879 1.00 97.06 71 LYS A O 1
ATOM 582 N N . GLU A 1 72 ? 15.471 -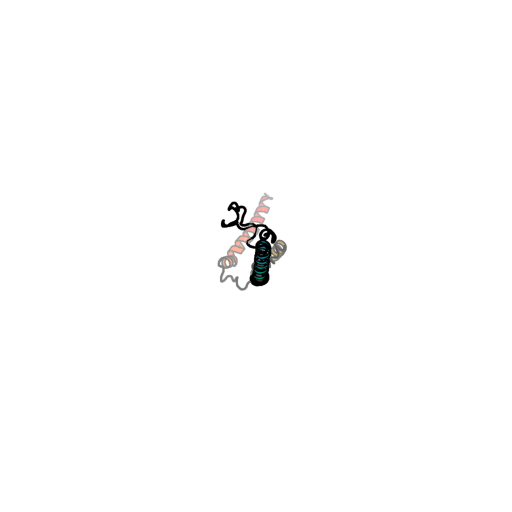1.011 -17.239 1.00 97.69 72 GLU A N 1
ATOM 583 C CA . GLU A 1 72 ? 15.769 -0.804 -15.819 1.00 97.69 72 GLU A CA 1
ATOM 584 C C . GLU A 1 72 ? 14.886 0.289 -15.214 1.00 97.69 72 GLU A C 1
ATOM 586 O O . GLU A 1 72 ? 14.305 0.087 -14.152 1.00 97.69 72 GLU A O 1
ATOM 591 N N . TRP A 1 73 ? 14.670 1.397 -15.928 1.00 95.00 73 TRP A N 1
ATOM 592 C CA . TRP A 1 73 ? 13.726 2.437 -15.512 1.00 95.00 73 TRP A CA 1
ATOM 593 C C . TRP A 1 73 ? 12.308 1.888 -15.324 1.00 95.00 73 TRP A C 1
ATOM 595 O O . TRP A 1 73 ? 11.642 2.226 -14.346 1.00 95.00 73 TRP A O 1
ATOM 605 N N . ILE A 1 74 ? 11.847 1.007 -16.218 1.00 97.50 74 ILE A N 1
ATOM 606 C CA . ILE A 1 74 ? 10.551 0.331 -16.075 1.00 97.50 74 ILE A CA 1
ATOM 607 C C . ILE A 1 74 ? 10.545 -0.589 -14.849 1.00 97.50 74 ILE A C 1
ATOM 609 O O . ILE A 1 74 ? 9.566 -0.593 -14.103 1.00 97.50 74 ILE A O 1
ATOM 613 N N . ARG A 1 75 ? 11.616 -1.359 -14.623 1.00 97.19 75 ARG A N 1
ATOM 614 C CA . ARG A 1 75 ? 11.744 -2.269 -13.474 1.00 97.19 75 ARG A CA 1
ATOM 615 C C . ARG A 1 75 ? 11.677 -1.506 -12.151 1.00 97.19 75 ARG A C 1
ATOM 617 O O . ARG A 1 75 ? 10.840 -1.831 -11.313 1.00 97.19 75 ARG A O 1
ATOM 624 N N . ILE A 1 76 ? 12.490 -0.458 -12.013 1.00 97.88 76 ILE A N 1
ATOM 625 C CA . ILE A 1 76 ? 12.523 0.415 -10.834 1.00 97.88 76 ILE A CA 1
ATOM 626 C C . ILE A 1 76 ? 11.157 1.064 -10.624 1.00 97.88 76 ILE A C 1
ATOM 628 O O . ILE A 1 76 ? 10.619 1.033 -9.523 1.00 97.88 76 ILE A O 1
ATOM 632 N N . ARG A 1 77 ? 10.539 1.606 -11.680 1.00 96.38 77 ARG A N 1
ATOM 633 C CA . ARG A 1 77 ? 9.224 2.244 -11.560 1.00 96.38 77 ARG A CA 1
ATOM 634 C C . ARG A 1 77 ? 8.141 1.263 -11.116 1.00 96.38 77 ARG A C 1
ATOM 636 O O . ARG A 1 77 ? 7.322 1.626 -10.283 1.00 96.38 77 ARG A O 1
ATOM 643 N N . LYS A 1 78 ? 8.149 0.024 -11.617 1.00 97.44 78 LYS A N 1
ATOM 644 C CA . LYS A 1 78 ? 7.234 -1.027 -11.141 1.00 97.44 78 LYS A CA 1
ATOM 645 C C . LYS A 1 78 ? 7.443 -1.339 -9.661 1.00 97.44 78 LYS A C 1
ATOM 647 O O . LYS A 1 78 ? 6.457 -1.453 -8.944 1.00 97.44 78 LYS A O 1
ATOM 652 N N . GLN A 1 79 ? 8.697 -1.429 -9.218 1.00 96.56 79 GLN A N 1
ATOM 653 C CA . GLN A 1 79 ? 9.033 -1.669 -7.815 1.00 96.56 79 GLN A CA 1
ATOM 654 C C . GLN A 1 79 ? 8.543 -0.532 -6.906 1.00 96.56 79 GLN A C 1
ATOM 656 O O . GLN A 1 79 ? 7.902 -0.788 -5.891 1.00 96.56 79 GLN A O 1
ATOM 661 N N . LEU A 1 80 ? 8.761 0.721 -7.313 1.00 95.62 80 LEU A N 1
ATOM 662 C CA . LEU A 1 80 ? 8.258 1.890 -6.587 1.00 95.62 80 LEU A CA 1
ATOM 663 C C . LEU A 1 80 ? 6.727 1.894 -6.499 1.00 95.62 80 LEU A C 1
ATOM 665 O O . LEU A 1 80 ? 6.169 2.234 -5.462 1.00 95.62 80 LEU A O 1
ATOM 669 N N . VAL A 1 81 ? 6.036 1.487 -7.568 1.00 95.81 81 VAL A N 1
ATOM 670 C CA . VAL A 1 81 ? 4.570 1.375 -7.566 1.00 95.81 81 VAL A CA 1
ATOM 671 C C . VAL A 1 81 ? 4.091 0.270 -6.620 1.00 95.81 81 VAL A C 1
ATOM 673 O O . VAL A 1 81 ? 3.115 0.487 -5.902 1.00 95.81 81 VAL A O 1
ATOM 676 N N . SER A 1 82 ? 4.750 -0.895 -6.582 1.00 94.19 82 SER A N 1
ATOM 677 C CA . SER A 1 82 ? 4.383 -1.959 -5.634 1.00 94.19 82 SER A CA 1
ATOM 678 C C . SER A 1 82 ? 4.622 -1.546 -4.182 1.00 94.19 82 SER A C 1
ATOM 680 O O . SER A 1 82 ? 3.743 -1.743 -3.351 1.00 94.19 82 SER A O 1
ATOM 682 N N . GLU A 1 83 ? 5.750 -0.900 -3.888 1.00 94.25 83 GLU A N 1
ATOM 683 C CA . GLU A 1 83 ? 6.074 -0.415 -2.541 1.00 94.25 83 GLU A CA 1
ATOM 684 C C . GLU A 1 83 ? 5.101 0.686 -2.083 1.00 94.25 83 GLU A C 1
ATOM 686 O O . GLU A 1 83 ? 4.572 0.650 -0.969 1.00 94.25 83 GLU A O 1
ATOM 691 N N . ALA A 1 84 ? 4.771 1.628 -2.972 1.00 93.94 84 ALA A N 1
ATOM 692 C CA . ALA A 1 84 ? 3.765 2.651 -2.702 1.00 93.94 84 ALA A CA 1
ATOM 693 C C . ALA A 1 84 ? 2.385 2.033 -2.406 1.00 93.94 84 ALA A C 1
ATOM 695 O O . ALA A 1 84 ? 1.700 2.460 -1.478 1.00 93.94 84 ALA A O 1
ATOM 696 N N . LYS A 1 85 ? 1.985 0.989 -3.142 1.00 94.94 85 LYS A N 1
ATOM 697 C CA . LYS A 1 85 ? 0.722 0.283 -2.889 1.00 94.94 85 LYS A CA 1
ATOM 698 C C . LYS A 1 85 ? 0.703 -0.384 -1.509 1.00 94.94 85 LYS A C 1
ATOM 700 O O . LYS A 1 85 ? -0.251 -0.199 -0.759 1.00 94.94 85 LYS A O 1
ATOM 705 N N . GLU A 1 86 ? 1.760 -1.114 -1.159 1.00 91.94 86 GLU A N 1
ATOM 706 C CA . GLU A 1 86 ? 1.865 -1.786 0.142 1.00 91.94 86 GLU A CA 1
ATOM 707 C C . GLU A 1 86 ? 1.878 -0.787 1.309 1.00 91.94 86 GLU A C 1
ATOM 709 O O . GLU A 1 86 ? 1.206 -1.000 2.320 1.00 91.94 86 GLU A O 1
ATOM 714 N N . SER A 1 87 ? 2.583 0.339 1.164 1.00 91.31 87 SER A N 1
ATOM 715 C CA . SER A 1 87 ? 2.594 1.396 2.184 1.00 91.31 87 SER A CA 1
ATOM 716 C C . SER A 1 87 ? 1.217 2.043 2.389 1.00 91.31 87 SER A C 1
ATOM 718 O O . SER A 1 87 ? 0.848 2.311 3.534 1.00 91.31 87 SER A O 1
ATOM 720 N N . PHE A 1 88 ? 0.417 2.217 1.332 1.00 95.75 88 PHE A N 1
ATOM 721 C CA . PHE A 1 88 ? -0.962 2.703 1.444 1.00 95.75 88 PHE A CA 1
ATOM 722 C C . PHE A 1 88 ? -1.878 1.697 2.154 1.00 95.75 88 PHE A C 1
ATOM 724 O O . PHE A 1 88 ? -2.622 2.066 3.065 1.00 95.75 88 PHE A O 1
ATOM 731 N N . ASP A 1 89 ? -1.788 0.412 1.801 1.00 92.56 89 ASP A N 1
ATOM 732 C CA . ASP A 1 89 ? -2.564 -0.642 2.463 1.00 92.56 89 ASP A CA 1
ATOM 733 C C . ASP A 1 89 ? -2.224 -0.730 3.960 1.00 92.56 89 ASP A C 1
ATOM 735 O O . ASP A 1 89 ? -3.111 -0.905 4.803 1.00 92.56 89 ASP A O 1
ATOM 739 N N . ASN A 1 90 ? -0.948 -0.555 4.314 1.00 95.25 90 ASN A N 1
ATOM 740 C CA . ASN A 1 90 ? -0.502 -0.483 5.703 1.00 95.25 90 ASN A CA 1
ATOM 741 C C . ASN A 1 90 ? -1.079 0.743 6.428 1.00 95.25 90 ASN A C 1
ATOM 743 O O . ASN A 1 90 ? -1.594 0.599 7.538 1.00 95.25 90 ASN A O 1
ATOM 747 N N . GLN A 1 91 ? -1.075 1.924 5.801 1.00 95.81 91 GLN A N 1
ATOM 748 C CA . GLN A 1 91 ? -1.704 3.127 6.364 1.00 95.81 91 GLN A CA 1
ATOM 749 C C . GLN A 1 91 ? -3.206 2.933 6.604 1.00 95.81 91 GLN A C 1
ATOM 751 O O . GLN A 1 91 ? -3.707 3.276 7.676 1.00 95.81 91 GLN A O 1
ATOM 756 N N . LEU A 1 92 ? -3.926 2.321 5.659 1.00 95.50 92 LEU A N 1
ATOM 757 C CA . LEU A 1 92 ? -5.355 2.049 5.809 1.00 95.50 92 LEU A CA 1
ATOM 758 C C . LEU A 1 92 ? -5.636 1.076 6.964 1.00 95.50 92 LEU A C 1
ATOM 760 O O . LEU A 1 92 ? -6.593 1.270 7.715 1.00 95.50 92 LEU A O 1
ATOM 764 N N . LYS A 1 93 ? -4.810 0.036 7.135 1.00 96.44 93 LYS A N 1
ATOM 765 C CA . LYS A 1 93 ? -4.919 -0.892 8.276 1.00 96.44 93 LYS A CA 1
ATOM 766 C C . LYS A 1 93 ? -4.696 -0.174 9.606 1.00 96.44 93 LYS A C 1
ATOM 768 O O . LYS A 1 93 ? -5.468 -0.392 10.536 1.00 96.44 93 LYS A O 1
ATOM 773 N N . ILE A 1 94 ? -3.689 0.699 9.686 1.00 96.06 94 ILE A N 1
ATOM 774 C CA . ILE A 1 94 ? -3.416 1.510 10.882 1.00 96.06 94 ILE A CA 1
ATOM 775 C C . ILE A 1 94 ? -4.609 2.410 11.198 1.00 96.06 94 ILE A C 1
ATOM 777 O O . ILE A 1 94 ? -5.025 2.475 12.351 1.00 96.06 94 ILE A O 1
ATOM 781 N N . GLN A 1 95 ? -5.189 3.063 10.190 1.00 95.00 95 GLN A N 1
ATOM 782 C CA . GLN A 1 95 ? -6.343 3.932 10.395 1.00 95.00 95 GLN A CA 1
ATOM 783 C C . GLN A 1 95 ? -7.549 3.147 10.920 1.00 95.00 95 GLN A C 1
ATOM 785 O O . GLN A 1 95 ? -8.122 3.520 11.938 1.00 95.00 95 GLN A O 1
ATOM 790 N N . LYS A 1 96 ? -7.864 2.001 10.306 1.00 97.31 96 LYS A N 1
ATOM 791 C CA . LYS A 1 96 ? -8.940 1.121 10.785 1.00 97.31 96 LYS A CA 1
ATOM 792 C C . LYS A 1 96 ? -8.714 0.687 12.232 1.00 97.31 96 LYS A C 1
ATOM 794 O O . LYS A 1 96 ? -9.626 0.773 13.046 1.00 97.31 96 LYS A O 1
ATOM 799 N N . LEU A 1 97 ? -7.497 0.259 12.574 1.00 97.62 97 LEU A N 1
ATOM 800 C CA . LEU A 1 97 ? -7.153 -0.108 13.950 1.00 97.62 97 LEU A CA 1
ATOM 801 C C . LEU A 1 97 ? -7.314 1.076 14.908 1.00 97.62 97 LEU A C 1
ATOM 803 O O . LEU A 1 97 ? -7.915 0.923 15.969 1.00 97.62 97 LEU A O 1
ATOM 807 N N . LYS A 1 98 ? -6.844 2.264 14.522 1.00 97.56 98 LYS A N 1
ATOM 808 C CA . LYS A 1 98 ? -6.993 3.495 15.304 1.00 97.56 98 LYS A CA 1
ATOM 809 C C . LYS A 1 98 ? -8.463 3.809 15.584 1.00 97.56 98 LYS A C 1
ATOM 811 O O . LYS A 1 98 ? -8.796 4.102 16.730 1.00 97.56 98 LYS A O 1
ATOM 816 N N . ASP A 1 99 ? -9.330 3.676 14.584 1.00 96.44 99 ASP A N 1
ATOM 817 C CA . ASP A 1 99 ? -10.769 3.906 14.729 1.00 96.44 99 ASP A CA 1
ATOM 818 C C . ASP A 1 99 ? -11.405 2.876 15.678 1.00 96.44 99 ASP A C 1
ATOM 820 O O . ASP A 1 99 ? -12.169 3.251 16.568 1.00 96.44 99 ASP A O 1
ATOM 824 N N . THR A 1 100 ? -11.027 1.592 15.580 1.00 96.44 100 THR A N 1
ATOM 825 C CA . THR A 1 100 ? -11.507 0.565 16.526 1.00 96.44 100 THR A CA 1
ATOM 826 C C . THR A 1 100 ? -11.042 0.819 17.959 1.00 96.44 100 THR A C 1
ATOM 828 O O . THR A 1 100 ? -11.834 0.678 18.887 1.00 96.44 100 THR A O 1
ATOM 831 N N . ILE A 1 101 ? -9.788 1.239 18.158 1.00 96.50 101 ILE A N 1
ATOM 832 C CA . ILE A 1 101 ? -9.245 1.556 19.485 1.00 96.50 101 ILE A CA 1
ATOM 833 C C . ILE A 1 101 ? -9.967 2.768 20.064 1.00 96.50 101 ILE A C 1
ATOM 835 O O . ILE A 1 101 ? -10.335 2.759 21.237 1.00 96.50 101 ILE A O 1
ATOM 839 N N . PHE A 1 102 ? -10.187 3.805 19.254 1.00 97.88 102 PHE A N 1
ATOM 840 C CA . PHE A 1 102 ? -10.912 4.994 19.682 1.00 97.88 102 PHE A CA 1
ATOM 841 C C . PHE A 1 102 ? -12.346 4.645 20.100 1.00 97.88 102 PHE A C 1
ATOM 843 O O . PHE A 1 102 ? -12.766 5.018 21.195 1.00 97.88 102 PHE A O 1
ATOM 850 N N . PHE A 1 103 ? -13.048 3.843 19.296 1.00 97.00 103 PHE A N 1
ATOM 851 C CA . PHE A 1 103 ? -14.391 3.359 19.611 1.00 97.00 103 PHE A CA 1
ATOM 852 C C . PHE A 1 103 ? -14.425 2.535 20.908 1.00 97.00 103 PHE A C 1
ATOM 854 O O . PHE A 1 103 ? -15.230 2.804 21.799 1.00 97.00 103 PHE A O 1
ATOM 861 N N . VAL A 1 104 ? -13.523 1.560 21.063 1.00 97.19 104 VAL A N 1
ATOM 862 C CA . VAL A 1 104 ? -13.444 0.732 22.278 1.00 97.19 104 VAL A CA 1
ATOM 863 C C . VAL A 1 104 ? -13.111 1.578 23.508 1.00 97.19 104 VAL A C 1
ATOM 865 O O . VAL A 1 104 ? -13.722 1.386 24.556 1.00 97.19 104 VAL A O 1
ATOM 868 N N . ASN A 1 105 ? -12.200 2.547 23.398 1.00 94.12 105 ASN A N 1
ATOM 869 C CA . ASN A 1 105 ? -11.863 3.455 24.497 1.00 94.12 105 ASN A CA 1
ATOM 870 C C . ASN A 1 105 ? -13.035 4.355 24.893 1.00 94.12 105 ASN A C 1
ATOM 872 O O . ASN A 1 105 ? -13.240 4.619 26.079 1.00 94.12 105 ASN A O 1
ATOM 876 N N . GLU A 1 106 ? -13.831 4.809 23.929 1.00 93.69 106 GLU A N 1
ATOM 877 C CA . GLU A 1 106 ? -15.046 5.566 24.207 1.00 93.69 106 GLU A CA 1
ATOM 878 C C . GLU A 1 106 ? -16.057 4.711 24.983 1.00 93.69 106 GLU A C 1
ATOM 880 O O . GLU A 1 106 ? -16.572 5.144 26.017 1.00 93.69 106 GLU A O 1
ATOM 885 N N . GLN A 1 107 ? -16.277 3.469 24.544 1.00 91.12 107 GLN A N 1
ATOM 886 C CA . GLN A 1 107 ? -17.153 2.516 25.227 1.00 91.12 107 GLN A CA 1
ATOM 887 C C . GLN A 1 107 ? -16.639 2.168 26.626 1.00 91.12 107 GLN A C 1
ATOM 889 O O . GLN A 1 107 ? -17.424 2.156 27.570 1.00 91.12 107 GLN A O 1
ATOM 894 N N . LEU A 1 108 ? -15.331 1.966 26.796 1.00 87.62 108 LEU A N 1
ATOM 895 C CA . LEU A 1 108 ? -14.712 1.749 28.103 1.00 87.62 108 LEU A CA 1
ATOM 896 C C . LEU A 1 108 ? -14.890 2.969 29.011 1.00 87.62 108 LEU A C 1
ATOM 898 O O . LEU A 1 108 ? -15.169 2.816 30.193 1.00 87.62 108 LEU A O 1
ATOM 902 N N . THR A 1 109 ? -14.780 4.184 28.474 1.00 83.19 109 THR A N 1
ATOM 903 C CA . THR A 1 109 ? -14.987 5.415 29.247 1.00 83.19 109 THR A CA 1
ATOM 904 C C . THR A 1 109 ? -16.455 5.573 29.651 1.00 83.19 109 THR A C 1
ATOM 906 O O . THR A 1 109 ? -16.738 5.947 30.788 1.00 83.19 109 THR A O 1
ATOM 909 N N . LYS A 1 110 ? -17.404 5.238 28.767 1.00 83.44 110 LYS A N 1
ATOM 910 C CA . LYS A 1 110 ? -18.841 5.191 29.093 1.00 83.44 110 LYS A CA 1
ATOM 911 C C . LYS A 1 110 ? -19.138 4.129 30.149 1.00 83.44 110 LYS A C 1
ATOM 913 O O . LYS A 1 110 ? -19.791 4.431 31.141 1.00 83.44 110 LYS A O 1
ATOM 918 N N . ALA A 1 111 ? -18.602 2.923 29.987 1.00 77.38 111 ALA A N 1
ATOM 919 C C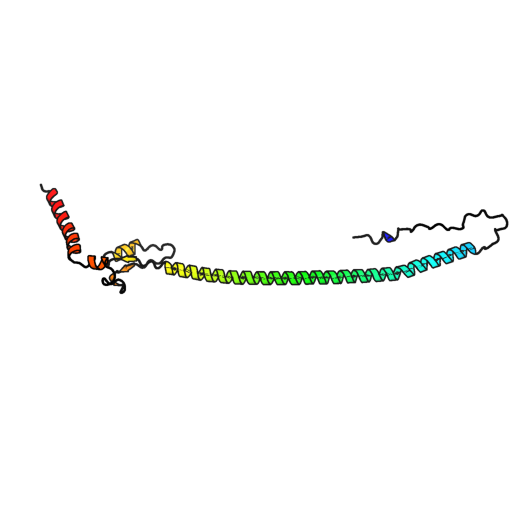A . ALA A 1 111 ? -18.742 1.838 30.950 1.00 77.38 111 ALA A CA 1
ATOM 920 C C . ALA A 1 111 ? -18.087 2.182 32.293 1.00 77.38 111 ALA A C 1
ATOM 922 O O . ALA A 1 111 ? -18.643 1.864 33.331 1.00 77.38 111 ALA A O 1
ATOM 923 N N . LYS A 1 112 ? -16.957 2.895 32.303 1.00 76.19 112 LYS A N 1
ATOM 924 C CA . LYS A 1 112 ? -16.305 3.376 33.526 1.00 76.19 112 LYS A CA 1
ATOM 925 C C . LYS A 1 112 ? -17.124 4.464 34.221 1.00 76.19 112 LYS A C 1
ATOM 927 O O . LYS A 1 112 ? -17.233 4.428 35.439 1.00 76.19 112 LYS A O 1
ATOM 932 N N . ARG A 1 113 ? -17.751 5.377 33.466 1.00 66.19 113 ARG A N 1
ATOM 933 C CA . ARG A 1 113 ? -18.735 6.339 34.002 1.00 66.19 113 ARG A CA 1
ATOM 934 C C . ARG A 1 113 ? -20.009 5.654 34.507 1.00 66.19 113 ARG A C 1
ATOM 936 O O . ARG A 1 113 ? -20.580 6.104 35.486 1.00 66.19 113 ARG A O 1
ATOM 943 N N . SER A 1 114 ? -20.419 4.546 33.891 1.00 60.28 114 SER A N 1
ATOM 944 C CA . SER A 1 114 ? -21.572 3.753 34.334 1.00 60.28 114 SER A CA 1
ATOM 945 C C . SER A 1 114 ? -21.262 2.854 35.535 1.00 60.28 114 SER A C 1
ATOM 947 O O . SER A 1 114 ? -22.092 2.690 36.417 1.00 60.28 114 SER A O 1
ATOM 949 N N . SER A 1 115 ? -20.066 2.273 35.602 1.00 56.06 115 SER A N 1
ATOM 950 C CA . SER A 1 115 ? -19.575 1.507 36.757 1.00 56.06 115 SER A CA 1
ATOM 951 C C . SER A 1 115 ? -19.312 2.411 37.960 1.00 56.06 1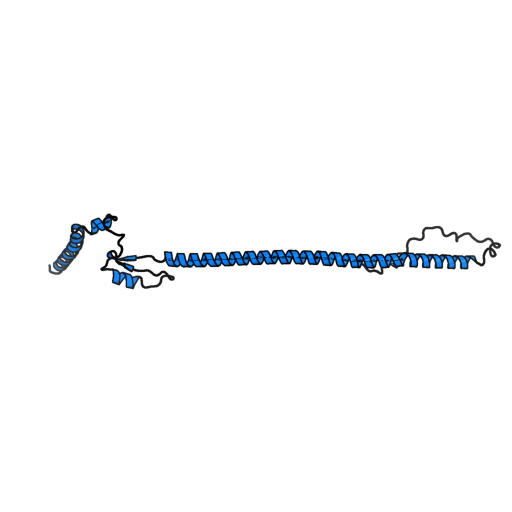15 SER A C 1
ATOM 953 O O . SER A 1 115 ? -19.178 1.931 39.081 1.00 56.06 115 SER A O 1
ATOM 955 N N . ALA A 1 116 ? -19.222 3.712 37.712 1.00 52.69 116 ALA A N 1
ATOM 956 C CA . ALA A 1 116 ? -19.128 4.759 38.700 1.00 52.69 116 ALA A CA 1
ATOM 957 C C . ALA A 1 116 ? -20.492 5.202 39.265 1.00 52.69 116 ALA A C 1
ATOM 959 O O . ALA A 1 116 ? -20.527 6.066 40.133 1.00 52.69 116 ALA A O 1
ATOM 960 N N . PHE A 1 117 ? -21.614 4.596 38.868 1.00 46.88 117 PHE A N 1
ATOM 961 C CA . PHE A 1 117 ? -22.843 4.697 39.658 1.00 46.88 117 PHE A CA 1
ATOM 962 C C . PHE A 1 117 ? -22.719 3.792 40.891 1.00 46.88 117 PHE A C 1
ATOM 964 O O . PHE A 1 117 ? -23.337 2.735 40.993 1.00 46.88 117 PHE A O 1
ATOM 971 N N . SER A 1 118 ? -21.846 4.174 41.824 1.00 52.69 118 SER A N 1
ATOM 972 C CA . SER A 1 118 ? -21.770 3.552 43.140 1.00 52.69 118 SER A CA 1
ATOM 973 C C . SER A 1 118 ? -22.913 4.111 43.979 1.00 52.69 118 SER A C 1
ATOM 975 O O . SER A 1 118 ? -22.773 5.157 44.614 1.00 52.69 118 SER A O 1
ATOM 977 N N . SER A 1 119 ? -24.063 3.445 43.940 1.00 56.25 119 SER A N 1
ATOM 978 C CA . SER A 1 119 ? -25.187 3.776 44.807 1.00 56.25 119 SER A CA 1
ATOM 979 C C . SER A 1 119 ? -24.781 3.584 46.270 1.00 56.25 119 SER A C 1
ATOM 981 O O . SER A 1 119 ? -24.503 2.460 46.697 1.00 56.25 119 SER A O 1
ATOM 983 N N . LEU A 1 120 ? -24.744 4.671 47.039 1.00 60.84 120 LEU A N 1
ATOM 984 C CA . LEU A 1 120 ? -24.581 4.617 48.490 1.00 60.84 120 LEU A CA 1
ATOM 985 C C . LEU A 1 120 ? -25.967 4.500 49.121 1.00 60.84 120 LEU A C 1
ATOM 987 O O . LEU A 1 120 ? -26.839 5.338 48.897 1.00 60.84 120 LEU A O 1
ATOM 991 N N . ILE A 1 121 ? -26.160 3.437 49.896 1.00 60.66 121 ILE A N 1
ATOM 992 C CA . ILE A 1 121 ? -27.410 3.163 50.600 1.00 60.66 121 ILE A CA 1
ATOM 993 C C . ILE A 1 121 ? -27.320 3.845 51.968 1.00 60.66 121 ILE A C 1
ATOM 995 O O . ILE A 1 121 ? -26.428 3.526 52.756 1.00 60.66 121 ILE A O 1
ATOM 999 N N . ALA A 1 122 ? -28.227 4.785 52.238 1.00 60.94 122 ALA A N 1
ATOM 1000 C CA . ALA A 1 122 ? -28.304 5.508 53.506 1.00 60.94 122 ALA A CA 1
ATOM 1001 C C . ALA A 1 122 ? -29.668 5.308 54.179 1.00 60.94 122 ALA A C 1
ATOM 1003 O O . ALA A 1 122 ? -30.708 5.276 53.516 1.00 60.94 122 ALA A O 1
ATOM 1004 N N . ASP A 1 123 ? -29.676 5.229 55.510 1.00 64.31 123 ASP A N 1
ATOM 1005 C CA . ASP A 1 123 ? -30.916 5.308 56.284 1.00 64.31 123 ASP A CA 1
ATOM 1006 C C . ASP A 1 123 ? -31.572 6.682 56.090 1.00 64.31 123 ASP A C 1
ATOM 1008 O O . ASP A 1 123 ? -30.886 7.704 55.999 1.00 64.31 123 ASP A O 1
ATOM 1012 N N . LYS A 1 124 ? -32.910 6.731 56.099 1.00 68.81 124 LYS A N 1
ATOM 1013 C CA . LYS A 1 124 ? -33.710 7.950 55.862 1.00 68.81 124 LYS A CA 1
ATOM 1014 C C . LYS A 1 124 ? -33.299 9.142 56.738 1.00 68.81 124 LYS A C 1
ATOM 1016 O O . LYS A 1 124 ? -33.356 10.287 56.303 1.00 68.81 124 LYS A O 1
ATOM 1021 N N . ILE A 1 125 ? -32.851 8.858 57.958 1.00 71.31 125 ILE A N 1
ATOM 1022 C CA . ILE A 1 125 ? -32.403 9.838 58.958 1.00 71.31 125 ILE A CA 1
ATOM 1023 C C . ILE A 1 125 ? -30.991 10.381 58.682 1.00 71.31 125 ILE A C 1
ATOM 1025 O O . ILE A 1 125 ? -30.712 11.532 59.004 1.00 71.31 125 ILE A O 1
ATOM 1029 N N . ASN A 1 126 ? -30.122 9.597 58.039 1.00 71.94 126 ASN A N 1
ATOM 1030 C CA . ASN A 1 126 ? -28.739 9.982 57.728 1.00 71.94 126 ASN A CA 1
ATOM 1031 C C . ASN A 1 126 ? -28.535 10.383 56.256 1.00 71.94 126 ASN A C 1
ATOM 1033 O O . ASN A 1 126 ? -27.441 10.805 55.876 1.00 71.94 126 ASN A O 1
ATOM 1037 N N . LEU A 1 127 ? -29.586 10.299 55.437 1.00 73.06 127 LEU A N 1
ATOM 1038 C CA . LEU A 1 127 ? -29.559 10.588 54.004 1.00 73.06 127 LEU A CA 1
ATOM 1039 C C . LEU A 1 127 ? -29.084 12.015 53.696 1.00 73.06 127 LEU A C 1
ATOM 1041 O O . LEU A 1 127 ? -28.190 12.197 52.872 1.00 73.06 127 LEU A O 1
ATOM 1045 N N . GLY A 1 128 ? -29.606 13.018 54.411 1.00 71.88 128 GLY A N 1
ATOM 1046 C CA . GLY A 1 128 ? -29.198 14.415 54.223 1.00 71.88 128 GLY A CA 1
ATOM 1047 C C . GLY A 1 128 ? -27.722 14.663 54.556 1.00 71.88 128 GLY A C 1
ATOM 1048 O O . GLY A 1 128 ? -27.035 15.389 53.840 1.00 71.88 128 GLY A O 1
ATOM 1049 N N . ALA A 1 129 ? -27.198 14.006 55.596 1.00 74.25 129 ALA A N 1
ATOM 1050 C CA . ALA A 1 129 ? -25.792 14.119 55.979 1.00 74.25 129 ALA A CA 1
ATOM 1051 C C . ALA A 1 129 ? -24.861 13.429 54.965 1.00 74.25 129 ALA A C 1
ATOM 1053 O O . ALA A 1 129 ? -23.847 14.005 54.571 1.00 74.25 129 ALA A O 1
ATOM 1054 N N . MET A 1 130 ? -25.220 12.230 54.486 1.00 70.94 130 MET A N 1
ATOM 1055 C CA . MET A 1 130 ? -24.446 11.519 53.459 1.00 70.94 130 MET A CA 1
ATOM 1056 C C . MET A 1 130 ? -24.470 12.242 52.108 1.00 70.94 130 MET A C 1
ATOM 1058 O O . MET A 1 130 ? -23.432 12.310 51.457 1.00 70.94 130 MET A O 1
ATOM 1062 N N . GLN A 1 131 ? -25.591 12.854 51.711 1.00 73.81 131 GLN A N 1
ATOM 1063 C CA . GLN A 1 131 ? -25.653 13.672 50.492 1.00 73.81 131 GLN A CA 1
ATOM 1064 C C . GLN A 1 131 ? -24.689 14.861 50.535 1.00 73.81 131 GLN A C 1
ATOM 1066 O O . GLN A 1 131 ? -24.017 15.140 49.547 1.00 73.81 131 GLN A O 1
ATOM 1071 N N . VAL A 1 132 ? -24.582 15.548 51.676 1.00 73.50 132 VAL A N 1
ATOM 1072 C CA . VAL A 1 132 ? -23.638 16.664 51.846 1.00 73.50 132 VAL A CA 1
ATOM 1073 C C . VAL A 1 132 ? -22.191 16.165 51.880 1.00 73.50 132 VAL A C 1
ATOM 1075 O O . VAL A 1 132 ? -21.317 16.778 51.267 1.00 73.50 132 VAL A O 1
ATOM 1078 N N . MET A 1 133 ? -21.937 15.037 52.551 1.00 69.06 133 MET A N 1
ATOM 1079 C CA . MET A 1 133 ? -20.597 14.461 52.698 1.00 69.06 133 MET A CA 1
ATOM 1080 C C . MET A 1 133 ? -20.033 13.911 51.378 1.00 69.06 133 MET A C 1
ATOM 1082 O O . MET A 1 133 ? -18.839 14.055 51.122 1.00 69.06 133 MET A O 1
ATOM 1086 N N . PHE A 1 134 ? -20.884 13.343 50.518 1.00 67.94 134 PHE A N 1
ATOM 1087 C CA . PHE A 1 134 ? -20.497 12.736 49.237 1.00 67.94 134 PHE A CA 1
ATOM 1088 C C . PHE A 1 134 ? -20.814 13.604 48.009 1.00 67.94 134 PHE A C 1
ATOM 1090 O O . PHE A 1 134 ? -20.740 13.127 46.882 1.00 67.94 134 PHE A O 1
ATOM 1097 N N . ARG A 1 135 ? -21.101 14.900 48.197 1.00 66.94 135 ARG A N 1
ATOM 1098 C CA . ARG A 1 135 ? -21.416 15.839 47.103 1.00 66.94 135 ARG A CA 1
ATOM 1099 C C . ARG A 1 135 ? -20.232 16.169 46.184 1.00 66.94 135 ARG A C 1
ATOM 1101 O O . ARG A 1 135 ? -20.421 16.827 45.167 1.00 66.94 135 ARG A O 1
ATOM 1108 N N . LYS A 1 136 ? -19.001 15.808 46.560 1.00 61.47 136 LYS A N 1
ATOM 1109 C CA . LYS A 1 136 ? -17.822 16.078 45.727 1.00 61.47 136 LYS A CA 1
ATOM 1110 C C . LYS A 1 136 ? -17.759 15.090 44.570 1.00 61.47 136 LYS A C 1
ATOM 1112 O O . LYS A 1 136 ? -17.790 13.884 44.785 1.00 61.47 136 LYS A O 1
ATOM 1117 N N . ASP A 1 137 ? -17.579 15.618 43.365 1.00 55.31 137 ASP A N 1
ATOM 1118 C CA . ASP A 1 137 ? -17.341 14.810 42.176 1.00 55.31 137 ASP A CA 1
ATOM 1119 C C . ASP A 1 137 ? -15.986 14.103 42.299 1.00 55.31 137 ASP A C 1
ATOM 1121 O O . ASP A 1 137 ? -14.919 14.697 42.123 1.00 55.31 137 ASP A O 1
ATOM 1125 N N . TYR A 1 138 ? -16.007 12.810 42.607 1.00 57.84 138 TYR A N 1
ATOM 1126 C CA . TYR A 1 138 ? -14.810 11.983 42.543 1.00 57.84 138 TYR A CA 1
ATOM 1127 C C . TYR A 1 138 ? -14.577 11.629 41.075 1.00 57.84 138 TYR A C 1
ATOM 1129 O O . TYR A 1 138 ? -15.265 10.776 40.545 1.00 57.84 138 TYR A O 1
ATOM 1137 N N . ASN A 1 139 ? -13.645 12.276 40.370 1.00 56.06 139 ASN A N 1
ATOM 1138 C CA . ASN A 1 139 ? -13.229 11.883 39.009 1.00 56.06 139 ASN A CA 1
ATOM 1139 C C . ASN A 1 139 ? -14.381 11.631 37.994 1.00 56.06 139 ASN A C 1
ATOM 1141 O O . ASN A 1 139 ? -14.272 10.744 37.144 1.00 56.06 139 ASN A O 1
ATOM 1145 N N . GLY A 1 140 ? -15.487 12.385 38.075 1.00 57.66 140 GLY A N 1
ATOM 1146 C CA . GLY A 1 140 ? -16.655 12.218 37.192 1.00 57.66 140 GLY A CA 1
ATOM 1147 C C . GLY A 1 140 ? -17.563 11.023 37.527 1.00 57.66 140 GLY A C 1
ATOM 1148 O O . GLY A 1 140 ? -18.323 10.576 36.668 1.00 57.66 140 GLY A O 1
ATOM 1149 N N . VAL A 1 141 ? -17.455 10.495 38.747 1.00 57.31 141 VAL A N 1
ATOM 1150 C CA . VAL A 1 141 ? -18.329 9.479 39.342 1.00 57.31 141 VAL A CA 1
ATOM 1151 C C . VAL A 1 141 ? -19.490 10.192 40.037 1.00 57.31 141 VAL A C 1
ATOM 1153 O O . VAL A 1 141 ? -19.296 10.816 41.080 1.00 57.31 141 VAL A O 1
ATOM 1156 N N . HIS A 1 142 ? -20.691 10.121 39.456 1.00 56.28 142 HIS A N 1
ATOM 1157 C CA . HIS A 1 142 ? -21.909 10.615 40.098 1.00 56.28 142 HIS A CA 1
ATOM 1158 C C . HIS A 1 142 ? -22.369 9.605 41.149 1.00 56.28 142 HIS A C 1
ATOM 1160 O O . HIS A 1 142 ? -22.918 8.551 40.833 1.00 56.28 142 HIS A O 1
ATOM 1166 N N . ILE A 1 143 ? -22.111 9.937 42.410 1.00 65.44 143 ILE A N 1
ATOM 1167 C CA . ILE A 1 143 ? -22.551 9.152 43.557 1.00 65.44 143 ILE A CA 1
ATOM 1168 C C . ILE A 1 143 ? -23.970 9.594 43.911 1.00 65.44 143 ILE A C 1
ATOM 1170 O O . ILE A 1 143 ? -24.176 10.664 44.482 1.00 65.44 143 ILE A O 1
ATOM 1174 N N . GLU A 1 144 ? -24.952 8.768 43.563 1.00 66.00 144 GLU A N 1
ATOM 1175 C CA . GLU A 1 144 ? -26.339 8.974 43.969 1.00 66.00 144 GLU A CA 1
ATOM 1176 C C . GLU A 1 144 ? -26.585 8.295 45.324 1.00 66.00 144 GLU A C 1
ATOM 1178 O O . GLU A 1 144 ? -26.405 7.083 45.485 1.00 66.00 144 GLU A O 1
ATOM 1183 N N . VAL A 1 145 ? -26.956 9.100 46.322 1.00 68.19 145 VAL A N 1
ATOM 1184 C CA . VAL A 1 145 ? -27.327 8.623 47.659 1.00 68.19 145 VAL A CA 1
ATOM 1185 C C . VAL A 1 145 ? -28.840 8.446 47.682 1.00 68.19 145 VAL A C 1
ATOM 1187 O O . VAL A 1 145 ? -29.574 9.437 47.701 1.00 68.19 145 VAL A O 1
ATOM 1190 N N . MET A 1 146 ? -29.289 7.193 47.690 1.00 67.62 146 MET A N 1
ATOM 1191 C CA . MET A 1 146 ? -30.709 6.829 47.751 1.00 67.62 146 MET A CA 1
ATOM 1192 C C . MET A 1 146 ? -31.062 6.228 49.116 1.00 67.62 146 MET A C 1
ATOM 1194 O O . MET A 1 146 ? -30.203 5.643 49.788 1.00 67.62 146 MET A O 1
ATOM 1198 N N . ALA A 1 147 ? -32.323 6.371 49.536 1.00 68.06 147 ALA A N 1
ATOM 1199 C CA . ALA A 1 147 ? -32.781 5.809 50.801 1.00 68.06 147 ALA A CA 1
ATOM 1200 C C . ALA A 1 147 ? -32.889 4.282 50.706 1.00 68.06 147 ALA A C 1
ATOM 1202 O O . ALA A 1 147 ? -33.251 3.734 49.665 1.00 68.06 147 ALA A O 1
ATOM 1203 N N . VAL A 1 148 ? -32.654 3.586 51.824 1.00 69.62 148 VAL A N 1
ATOM 1204 C CA . VAL A 1 148 ? -32.915 2.135 51.948 1.00 69.62 148 VAL A CA 1
ATOM 1205 C C . VAL A 1 148 ? -34.339 1.769 51.497 1.00 69.62 148 VAL A C 1
ATOM 1207 O O . VAL A 1 148 ? -34.545 0.714 50.905 1.00 69.62 148 VAL A O 1
ATOM 1210 N N . GLU A 1 149 ? -35.314 2.642 51.768 1.00 68.06 149 GLU A N 1
ATOM 1211 C CA . GLU A 1 149 ? -36.744 2.431 51.496 1.00 68.06 149 GLU A CA 1
ATOM 1212 C C . GLU A 1 149 ? -37.098 2.454 49.997 1.00 68.06 149 GLU A C 1
ATOM 1214 O O . GLU A 1 149 ? -38.088 1.838 49.604 1.00 68.06 149 GLU A O 1
ATOM 1219 N N . ASP A 1 150 ? -36.281 3.097 49.157 1.00 68.50 150 ASP A N 1
ATOM 1220 C CA . ASP A 1 150 ? -36.555 3.266 47.721 1.00 68.50 150 ASP A CA 1
ATOM 1221 C C . ASP A 1 150 ? -36.142 2.032 46.894 1.00 68.50 150 ASP A C 1
ATOM 1223 O O . ASP A 1 150 ? -36.534 1.864 45.736 1.00 68.50 150 ASP A O 1
ATOM 1227 N N . TYR A 1 151 ? -35.380 1.117 47.499 1.00 67.38 151 TYR A N 1
ATOM 1228 C CA . TYR A 1 151 ? -34.942 -0.120 46.868 1.00 67.38 151 TYR A CA 1
ATOM 1229 C C . TYR A 1 151 ? -35.917 -1.262 47.145 1.00 67.38 151 TYR A C 1
ATOM 1231 O O . TYR A 1 151 ? -35.800 -1.999 48.124 1.00 67.38 151 TYR A O 1
ATOM 1239 N N . THR A 1 152 ? -36.837 -1.483 46.207 1.00 62.97 152 THR A N 1
ATOM 1240 C CA . THR A 1 152 ? -37.818 -2.583 46.257 1.00 62.97 152 THR A CA 1
ATOM 1241 C C . THR A 1 152 ? -37.178 -3.977 46.351 1.00 62.97 152 THR A C 1
ATOM 1243 O O . THR A 1 152 ? -37.807 -4.908 46.857 1.00 62.97 152 THR A O 1
ATOM 1246 N N . PHE A 1 153 ? -35.918 -4.126 45.920 1.00 65.62 153 PHE A N 1
ATOM 1247 C CA . PHE A 1 153 ? -35.160 -5.378 46.003 1.00 65.62 153 PHE A CA 1
ATOM 1248 C C . PHE A 1 153 ? -34.540 -5.650 47.388 1.00 65.62 153 PHE A C 1
ATOM 1250 O O . PHE A 1 153 ? -34.307 -6.810 47.729 1.00 65.62 153 PHE A O 1
ATOM 1257 N N . LEU A 1 154 ? -34.302 -4.623 48.215 1.00 63.22 154 LEU A N 1
ATOM 1258 C CA . LEU A 1 154 ? -33.737 -4.753 49.568 1.00 63.22 154 LEU A CA 1
ATOM 1259 C C . LEU A 1 154 ? -34.838 -4.957 50.611 1.00 63.22 154 LEU A C 1
ATOM 1261 O O . LEU A 1 154 ? -34.924 -4.265 51.625 1.00 63.22 154 LEU A O 1
ATOM 1265 N N . ASN A 1 155 ? -35.699 -5.943 50.375 1.00 65.56 155 ASN A N 1
ATOM 1266 C CA . ASN A 1 155 ? -36.731 -6.296 51.337 1.00 65.56 155 ASN A CA 1
ATOM 1267 C C . ASN A 1 155 ? -36.151 -7.192 52.450 1.00 65.56 155 ASN A C 1
ATOM 1269 O O . ASN A 1 155 ? -35.320 -8.073 52.218 1.00 65.56 155 ASN A O 1
ATOM 1273 N N . SER A 1 156 ? -36.649 -7.025 53.676 1.00 63.62 156 SER A N 1
ATOM 1274 C CA . SER A 1 156 ? -36.303 -7.837 54.853 1.00 63.62 156 SER A CA 1
ATOM 1275 C C . SER A 1 156 ? -36.553 -9.339 54.689 1.00 63.62 156 SER A C 1
ATOM 1277 O O . SER A 1 156 ? -36.069 -10.124 55.500 1.00 63.62 156 SER A O 1
ATOM 1279 N N . SER A 1 157 ? -37.296 -9.746 53.657 1.00 66.50 157 SER A N 1
ATOM 1280 C CA . SER A 1 157 ? -37.478 -11.154 53.299 1.00 66.50 157 SER A CA 1
ATOM 1281 C C . SER A 1 157 ? -36.196 -11.819 52.783 1.00 66.50 157 SER A C 1
ATOM 1283 O O . SER A 1 157 ? -36.090 -13.037 52.876 1.00 66.50 157 SER A O 1
ATOM 1285 N N . TYR A 1 158 ? -35.227 -11.050 52.267 1.00 55.84 158 TYR A N 1
ATOM 1286 C CA . TYR A 1 158 ? -34.022 -11.591 51.620 1.00 55.84 158 TYR A CA 1
ATOM 1287 C C . TYR A 1 158 ? -32.735 -11.394 52.440 1.00 55.84 158 TYR A C 1
ATOM 1289 O O . TYR A 1 158 ? -31.806 -12.190 52.333 1.00 55.84 158 TYR A O 1
ATOM 1297 N N . VAL A 1 159 ? -32.673 -10.366 53.298 1.00 65.81 159 VAL A N 1
ATOM 1298 C CA . VAL A 1 159 ? -31.471 -10.032 54.084 1.00 65.81 159 VAL A CA 1
ATOM 1299 C C . VAL A 1 159 ? -31.701 -10.312 55.580 1.00 65.81 159 VAL A C 1
ATOM 1301 O O . VAL A 1 159 ? -32.466 -9.589 56.228 1.00 65.81 159 VAL A O 1
ATOM 1304 N N . PRO A 1 160 ? -31.024 -11.311 56.181 1.00 62.78 160 PRO A N 1
ATOM 1305 C CA . PRO A 1 160 ? -31.270 -11.727 57.566 1.00 62.78 160 PRO A CA 1
ATOM 1306 C C . PRO A 1 160 ? -30.899 -10.660 58.609 1.00 62.78 160 PRO A C 1
ATOM 1308 O O . PRO A 1 160 ? -31.525 -10.601 59.664 1.00 62.78 160 PRO A O 1
ATOM 1311 N N . VAL A 1 161 ? -29.942 -9.777 58.303 1.00 67.62 161 VAL A N 1
ATOM 1312 C CA . VAL A 1 161 ? -29.524 -8.667 59.182 1.00 67.62 161 VAL A CA 1
ATOM 1313 C C . VAL A 1 161 ? -30.606 -7.582 59.274 1.00 67.62 161 VAL A C 1
ATOM 1315 O O . VAL A 1 161 ? -30.927 -7.118 60.366 1.00 67.62 161 VAL A O 1
ATOM 1318 N N . LEU A 1 162 ? -31.263 -7.242 58.158 1.00 68.06 162 LEU A N 1
ATOM 1319 C CA . LEU A 1 162 ? -32.394 -6.301 58.163 1.00 68.06 162 LEU A CA 1
ATOM 1320 C C . LEU A 1 162 ? -33.586 -6.854 58.955 1.00 68.06 162 LEU A C 1
ATOM 1322 O O . LEU A 1 162 ? -34.322 -6.102 59.594 1.00 68.06 162 LEU A O 1
ATOM 1326 N N . ARG A 1 163 ? -33.757 -8.181 58.959 1.00 65.81 163 ARG A N 1
ATOM 1327 C CA . ARG A 1 163 ? -34.783 -8.860 59.759 1.00 65.81 163 ARG A CA 1
ATOM 1328 C C . ARG A 1 163 ? -34.522 -8.738 61.264 1.00 65.81 163 ARG A C 1
ATOM 1330 O O . ARG A 1 163 ? -35.473 -8.633 62.031 1.00 65.81 163 ARG A O 1
ATOM 1337 N N . GLN A 1 164 ? -33.256 -8.724 61.679 1.00 67.19 164 GLN A N 1
ATOM 1338 C CA . GLN A 1 164 ? -32.864 -8.518 63.077 1.00 67.19 164 GLN A CA 1
ATOM 1339 C C . GLN A 1 164 ? -33.058 -7.062 63.515 1.00 67.19 164 GLN A C 1
ATOM 1341 O O . GLN A 1 164 ? -33.566 -6.822 64.608 1.00 67.19 164 GLN A O 1
ATOM 1346 N N . LEU A 1 165 ? -32.737 -6.093 62.655 1.00 66.88 165 LEU A N 1
ATOM 1347 C CA . LEU A 1 165 ? -32.908 -4.664 62.952 1.00 66.88 165 LEU A CA 1
ATOM 1348 C C . LEU A 1 165 ? -34.379 -4.234 63.066 1.00 66.88 165 LEU A C 1
ATOM 1350 O O . LEU A 1 165 ? -34.700 -3.374 63.877 1.00 66.88 165 LEU A O 1
ATOM 1354 N N . LYS A 1 166 ? -35.293 -4.867 62.318 1.00 60.84 166 LYS A N 1
ATOM 1355 C CA . LYS A 1 166 ? -36.746 -4.653 62.472 1.00 60.84 166 LYS A CA 1
ATOM 1356 C C . LYS A 1 166 ? -37.324 -5.249 63.761 1.00 60.84 166 LYS A C 1
ATOM 1358 O O . LYS A 1 166 ? -38.484 -4.991 64.076 1.00 60.84 166 LYS A O 1
ATOM 1363 N N . SER A 1 167 ? -36.565 -6.066 64.498 1.00 67.50 167 SER A N 1
ATOM 1364 C CA . SER A 1 167 ? -37.037 -6.594 65.777 1.00 67.50 167 SER A CA 1
ATOM 1365 C C . SER A 1 167 ? -37.005 -5.485 66.836 1.00 67.50 167 SER A C 1
ATOM 1367 O O . SER A 1 167 ? -35.948 -4.952 67.172 1.00 67.50 167 SER A O 1
ATOM 1369 N N . ALA A 1 168 ? -38.179 -5.133 67.368 1.00 63.03 168 ALA A N 1
ATOM 1370 C CA . ALA A 1 168 ? -38.356 -4.036 68.327 1.00 63.03 168 ALA A CA 1
ATOM 1371 C C . ALA A 1 168 ? -37.431 -4.145 69.555 1.00 63.03 168 ALA A C 1
ATOM 1373 O O . ALA A 1 168 ? -36.965 -3.140 70.080 1.00 63.03 168 ALA A O 1
ATOM 1374 N N . LYS A 1 169 ? -37.076 -5.375 69.941 1.00 63.78 169 LYS A N 1
ATOM 1375 C CA . LYS A 1 169 ? -36.268 -5.688 71.124 1.00 63.78 169 LYS A CA 1
ATOM 1376 C C . LYS A 1 169 ? -34.837 -5.133 71.078 1.00 63.78 169 LYS A C 1
ATOM 1378 O O . LYS A 1 169 ? -34.298 -4.752 72.111 1.00 63.78 169 LYS A O 1
ATOM 1383 N N . LEU A 1 170 ? -34.202 -5.105 69.905 1.00 65.06 170 LEU A N 1
ATOM 1384 C CA . LEU A 1 170 ? -32.830 -4.596 69.756 1.00 65.06 170 LEU A CA 1
ATOM 1385 C C . LEU A 1 170 ? -32.807 -3.065 69.678 1.00 65.06 170 LEU A C 1
ATOM 1387 O O . LEU A 1 170 ? -31.919 -2.423 70.234 1.00 65.06 170 LEU A O 1
ATOM 1391 N N . LEU A 1 171 ? -33.814 -2.496 69.016 1.00 64.50 171 LEU A N 1
ATOM 1392 C CA . LEU A 1 171 ? -34.008 -1.058 68.879 1.00 64.50 171 LEU A CA 1
ATOM 1393 C C . LEU A 1 171 ? -34.269 -0.433 70.258 1.00 64.50 171 LEU A C 1
ATOM 1395 O O . LEU A 1 171 ? -33.560 0.488 70.659 1.00 64.50 171 LEU A O 1
ATOM 1399 N N . GLU A 1 172 ? -35.194 -1.016 71.028 1.00 67.75 172 GLU A N 1
ATOM 1400 C CA . GLU A 1 172 ? -35.439 -0.647 72.426 1.00 67.75 172 GLU A CA 1
ATOM 1401 C C . GLU A 1 172 ? -34.169 -0.752 73.265 1.00 67.75 172 GLU A C 1
ATOM 1403 O O . GLU A 1 172 ? -33.843 0.201 73.954 1.00 67.75 172 GLU A O 1
ATOM 1408 N N . PHE A 1 173 ? -33.390 -1.834 73.161 1.00 70.00 173 PHE A N 1
ATOM 1409 C CA . PHE A 1 173 ? -32.146 -1.975 73.926 1.00 70.00 173 PHE A CA 1
ATOM 1410 C C . PHE A 1 173 ? -31.150 -0.828 73.670 1.00 70.00 173 PHE A C 1
ATOM 1412 O O . PHE A 1 173 ? -30.598 -0.261 74.613 1.00 70.00 173 PHE A O 1
ATOM 1419 N N . TYR A 1 174 ? -30.931 -0.435 72.412 1.00 60.97 174 TYR A N 1
ATOM 1420 C CA . TYR A 1 174 ? -30.018 0.668 72.088 1.00 60.97 174 TYR A CA 1
ATOM 1421 C C . TYR A 1 174 ? -30.561 2.047 72.504 1.00 60.97 174 TYR A C 1
ATOM 1423 O O . TYR A 1 174 ? -29.793 2.875 72.999 1.00 60.97 174 TYR A O 1
ATOM 1431 N N . PHE A 1 175 ? -31.866 2.302 72.347 1.00 69.31 175 PHE A N 1
ATOM 1432 C CA . PHE A 1 175 ? -32.481 3.570 72.764 1.00 69.31 175 PHE A CA 1
ATOM 1433 C C . PHE A 1 175 ? -32.611 3.694 74.286 1.00 69.31 175 PHE A C 1
ATOM 1435 O O . PHE A 1 175 ? -32.349 4.766 74.836 1.00 69.31 175 PHE A O 1
ATOM 1442 N N . GLN A 1 176 ? -32.925 2.595 74.970 1.00 64.06 176 GLN A N 1
ATOM 1443 C CA . GLN A 1 176 ? -33.039 2.527 76.423 1.00 64.06 176 GLN A CA 1
ATOM 1444 C C . GLN A 1 176 ? -31.690 2.806 77.089 1.00 64.06 176 GLN A C 1
ATOM 1446 O O . GLN A 1 176 ? -31.614 3.646 77.982 1.00 64.06 176 GLN A O 1
ATOM 1451 N N . ASN A 1 177 ? -30.604 2.208 76.584 1.00 59.50 177 ASN A N 1
ATOM 1452 C CA . ASN A 1 177 ? -29.258 2.458 77.103 1.00 59.50 177 ASN A CA 1
ATOM 1453 C C . ASN A 1 177 ? -28.848 3.933 76.964 1.00 59.50 177 ASN A C 1
ATOM 1455 O O . ASN A 1 177 ? -28.191 4.480 77.843 1.00 59.50 177 ASN A O 1
ATOM 1459 N N . LYS A 1 178 ? -29.266 4.626 75.896 1.00 60.12 178 LYS A N 1
ATOM 1460 C CA . LYS A 1 178 ? -28.952 6.053 75.719 1.00 60.12 178 LYS A CA 1
ATOM 1461 C C . LYS A 1 178 ? -29.657 6.943 76.753 1.00 60.12 178 LYS A C 1
ATOM 1463 O O . LYS A 1 178 ? -29.081 7.943 77.174 1.00 60.12 178 LYS A O 1
ATOM 1468 N N . MET A 1 179 ? -30.869 6.578 77.176 1.00 50.72 179 MET A N 1
ATOM 1469 C CA . MET A 1 179 ? -31.624 7.299 78.211 1.00 50.72 179 MET A CA 1
ATOM 1470 C C . MET A 1 179 ? -31.131 6.960 79.625 1.00 50.72 179 MET A C 1
ATOM 1472 O O . MET A 1 179 ? -31.103 7.832 80.487 1.00 50.72 179 MET A O 1
ATOM 1476 N N . GLU A 1 180 ? -30.706 5.714 79.851 1.00 55.72 180 GLU A N 1
ATOM 1477 C CA . GLU A 1 180 ? -30.224 5.232 81.151 1.00 55.72 180 GLU A CA 1
ATOM 1478 C C . GLU A 1 180 ? -28.786 5.677 81.466 1.00 55.72 180 GLU A C 1
ATOM 1480 O O . GLU A 1 180 ? -28.427 5.875 82.625 1.00 55.72 180 GLU A O 1
ATOM 1485 N N . ASN A 1 181 ? -27.960 5.882 80.437 1.00 54.06 181 ASN A N 1
ATOM 1486 C CA . ASN A 1 181 ? -26.607 6.412 80.605 1.00 54.06 181 ASN A CA 1
ATOM 1487 C C . ASN A 1 181 ? -26.634 7.920 80.917 1.00 54.06 181 ASN A C 1
ATOM 1489 O O . ASN A 1 181 ? -25.886 8.381 81.772 1.00 54.06 181 ASN A O 1
ATOM 1493 N N . ALA A 1 182 ? -27.566 8.675 80.321 1.00 53.44 182 ALA A N 1
ATOM 1494 C CA . ALA A 1 182 ? -27.716 10.108 80.583 1.00 53.44 182 ALA A CA 1
ATOM 1495 C C . ALA A 1 182 ? -28.226 10.419 82.005 1.00 53.44 182 ALA A C 1
ATOM 1497 O O . ALA A 1 182 ? -27.816 11.412 82.602 1.00 53.44 182 ALA A O 1
ATOM 1498 N N . THR A 1 183 ? -29.094 9.573 82.574 1.00 53.59 183 THR A N 1
ATOM 1499 C CA . THR A 1 183 ? -29.593 9.745 83.951 1.00 53.59 183 THR A CA 1
ATOM 1500 C C . THR A 1 183 ? -28.543 9.395 85.007 1.00 53.59 183 THR A C 1
ATOM 1502 O O . THR A 1 183 ? -28.480 10.056 86.048 1.00 53.59 183 THR A O 1
ATOM 1505 N N . LYS A 1 184 ? -27.666 8.420 84.733 1.00 56.84 184 LYS A N 1
ATOM 1506 C CA . LYS A 1 184 ? -26.542 8.068 85.618 1.00 56.84 184 LYS A CA 1
ATOM 1507 C C . LYS A 1 184 ? -25.451 9.147 85.629 1.00 56.84 184 LYS A C 1
ATOM 1509 O O . LYS A 1 184 ? -24.937 9.456 86.702 1.00 56.84 184 LYS A O 1
ATOM 1514 N N . ASP A 1 185 ? -25.186 9.797 84.495 1.00 51.22 185 ASP A N 1
ATOM 1515 C CA . ASP A 1 185 ? -24.214 10.899 84.408 1.00 51.22 185 ASP A CA 1
ATOM 1516 C C . ASP A 1 185 ? -24.672 12.154 85.175 1.00 51.22 185 ASP A C 1
ATOM 1518 O O . ASP A 1 185 ? -23.861 12.830 85.807 1.00 51.22 185 ASP A O 1
ATOM 1522 N N . THR A 1 186 ? -25.981 12.437 85.219 1.00 54.72 186 THR A N 1
ATOM 1523 C CA . THR A 1 186 ? -26.524 13.527 86.052 1.00 54.72 186 THR A CA 1
ATOM 1524 C C . THR A 1 186 ? -26.521 13.211 87.550 1.00 54.72 186 THR A C 1
ATOM 1526 O O . THR A 1 186 ? -26.343 14.117 88.361 1.00 54.72 186 THR A O 1
ATOM 1529 N N . MET A 1 187 ? -26.660 11.936 87.941 1.00 52.91 187 MET A N 1
ATOM 1530 C CA . MET A 1 187 ? -26.577 11.516 89.349 1.00 52.91 187 MET A CA 1
ATOM 1531 C C . MET A 1 187 ? -25.141 11.515 89.896 1.00 52.91 187 MET A C 1
ATOM 1533 O O . MET A 1 187 ? -24.965 11.635 91.104 1.00 52.91 187 MET A O 1
ATOM 1537 N N . HIS A 1 188 ? -24.115 11.451 89.040 1.00 50.84 188 HIS A N 1
ATOM 1538 C CA . HIS A 1 188 ? -22.704 11.521 89.448 1.00 50.84 188 HIS A CA 1
ATOM 1539 C C . HIS A 1 188 ? -22.183 12.968 89.641 1.00 50.84 188 HIS A C 1
ATOM 1541 O O . HIS A 1 188 ? -21.039 13.167 90.040 1.00 50.84 188 HIS A O 1
ATOM 1547 N N . MET A 1 189 ? -22.992 14.006 89.390 1.00 51.12 189 MET A N 1
ATOM 1548 C CA . MET A 1 189 ? -22.618 15.406 89.679 1.00 51.12 189 MET A CA 1
ATOM 1549 C C . MET A 1 189 ? -23.325 16.012 90.901 1.00 51.12 189 MET A C 1
ATOM 1551 O O . MET A 1 189 ? -23.036 17.152 91.257 1.00 51.12 189 MET A O 1
ATOM 1555 N N . VAL A 1 190 ? -24.244 15.278 91.541 1.00 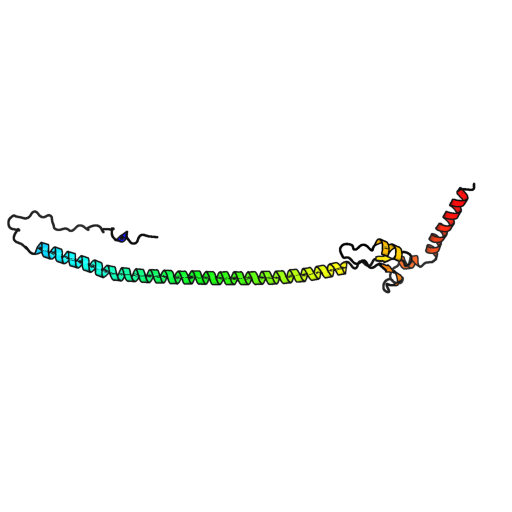52.44 190 VAL A N 1
ATOM 1556 C CA . VAL A 1 190 ? -25.082 15.780 92.654 1.00 52.44 190 VAL A CA 1
ATOM 1557 C C . VAL A 1 190 ? -24.915 14.940 93.934 1.00 52.44 190 VAL A C 1
ATOM 1559 O O . VAL A 1 190 ? -25.739 15.026 94.839 1.00 52.44 190 VAL A O 1
ATOM 1562 N N . SER A 1 191 ? -23.846 14.145 94.048 1.00 43.00 191 SER A N 1
ATOM 1563 C CA . SER A 1 191 ? -23.522 13.406 95.278 1.00 43.00 191 SER A CA 1
ATOM 1564 C C . SER A 1 191 ? -22.150 13.749 95.831 1.00 43.00 191 SER A C 1
ATOM 1566 O O . SER A 1 191 ? -21.272 14.157 95.042 1.00 43.00 191 SER A O 1
#

Secondary structure (DSSP, 8-state):
---TTGGGS------S------PPPTTGGGS-TTHHHHHHHHHHHHHHHHHHHHHHHHHHHHHHHHHHHHHHHHHHHHHHHHHHHHHHHHHHHHHHHHHHHHHHHHHHHHHHHHHT---EEE-TTTHHHHHHHT-S-BTTB---EEEGGG-TT--TTT-HHHHHHT-HHHHHHHHHHHHHHHHHHHHTT--